Protein AF-A0A383ATZ6-F1 (afdb_monomer_lite)

pLDDT: mean 79.07, std 18.56, range [34.78, 98.31]

Sequence (249 aa):
LKILKEMQESSTDIEVTRAPFGWTKAFSIQVKGHPLAESSKVFSKESSKEKTSTALESESKIKSYWYIMTPDGKMEEIEKFNFSNHKQLEILAKYESAKKRSVDEPPPHVNLMKKLAIADYEPASDSGNMRFYPNGRLIKSQIEQYVTDKIRDYGGVEVETPIMYDSHHPSMESYFNRFPARQYSIDSEGKHLFLRFAACFGQFLMASDFQLSYKNLPYKLYELTRYSFRREQSGELVGLRRLRAFTMP

Radius of gyration: 25.99 Å; chains: 1; bounding box: 51×76×49 Å

InterPro domains:
  IPR002320 Threonine-tRNA ligase, class IIa [PR01047] (195-223)
  IPR002320 Threonine-tRNA ligase, class IIa [PR01047] (229-249)
  IPR006195 Aminoacyl-tRNA synthetase, class II [PS50862] (104-249)
  IPR015011 Threonyl-tRNA synthetase, editing domain, archaea [PF08915] (2-41)
  IPR023509 D-aminoacyl-tRNA deacylase-like superfamily [G3DSA:3.50.80.10] (1-43)
  IPR045864 Class II Aminoacyl-tRNA synthetase/Biotinyl protein ligase (BPL) and lipoyl protein ligase (LPL) [G3DSA:3.30.930.10] (90-249)
  IPR045864 Class II Aminoacyl-tRNA synthetase/Biotinyl protein ligase (BPL) and lipoyl protein ligase (LPL) [SSF55681] (108-248)

Structure (mmCIF, N/CA/C/O backbone):
data_AF-A0A383ATZ6-F1
#
_entry.id   AF-A0A383ATZ6-F1
#
loop_
_atom_site.group_PDB
_atom_site.id
_atom_site.type_symbol
_atom_site.label_atom_id
_atom_site.label_alt_id
_atom_site.label_comp_id
_atom_site.label_asym_id
_atom_site.label_entity_id
_atom_site.label_seq_id
_atom_site.pdbx_PDB_ins_code
_atom_site.Cartn_x
_atom_site.Cartn_y
_atom_site.Cartn_z
_atom_site.occupancy
_atom_site.B_iso_or_equiv
_atom_site.auth_seq_id
_atom_site.auth_comp_id
_atom_site.auth_asym_id
_atom_site.auth_atom_id
_atom_site.pdbx_PDB_model_num
ATOM 1 N N . LEU A 1 1 ? 24.592 49.720 7.047 1.00 55.56 1 LEU A N 1
ATOM 2 C CA . LEU A 1 1 ? 24.473 50.483 5.775 1.00 55.56 1 LEU A CA 1
ATOM 3 C C . LEU A 1 1 ? 25.765 50.530 4.945 1.00 55.56 1 LEU A C 1
ATOM 5 O O . LEU A 1 1 ? 25.642 50.660 3.738 1.00 55.56 1 LEU A O 1
ATOM 9 N N . LYS A 1 2 ? 26.967 50.391 5.533 1.00 61.66 2 LYS A N 1
ATOM 10 C CA . LYS A 1 2 ? 28.255 50.389 4.803 1.00 61.66 2 LYS A CA 1
ATOM 11 C C . LYS A 1 2 ? 28.443 49.154 3.897 1.00 61.66 2 LYS A C 1
ATOM 13 O O . LYS A 1 2 ? 28.663 49.311 2.707 1.00 61.66 2 LYS A O 1
ATOM 18 N N . ILE A 1 3 ? 28.157 47.963 4.433 1.00 69.06 3 ILE A N 1
ATOM 19 C CA . ILE A 1 3 ? 28.206 46.672 3.712 1.00 69.06 3 ILE A CA 1
ATOM 20 C C . ILE A 1 3 ? 27.328 46.661 2.450 1.00 69.06 3 ILE A C 1
ATOM 22 O O . ILE A 1 3 ? 27.725 46.143 1.418 1.00 69.06 3 ILE A O 1
ATOM 26 N N . LEU A 1 4 ? 26.134 47.262 2.501 1.00 66.31 4 LEU A N 1
ATOM 27 C CA . LEU A 1 4 ? 25.223 47.276 1.349 1.00 66.31 4 LEU A CA 1
ATOM 28 C C . LEU A 1 4 ? 25.736 48.151 0.195 1.00 66.31 4 LEU A C 1
ATOM 30 O O . LEU A 1 4 ? 25.413 47.866 -0.951 1.00 66.31 4 LEU A O 1
ATOM 34 N N . LYS A 1 5 ? 26.525 49.194 0.490 1.00 69.94 5 LYS A N 1
ATOM 35 C CA . LYS A 1 5 ? 27.182 50.006 -0.544 1.00 69.94 5 LYS A CA 1
ATOM 36 C C . LYS A 1 5 ? 28.362 49.259 -1.165 1.00 69.94 5 LYS A C 1
ATOM 38 O O . LYS A 1 5 ? 28.448 49.210 -2.383 1.00 69.94 5 LYS A O 1
ATOM 43 N N . GLU A 1 6 ? 29.176 48.585 -0.350 1.00 73.25 6 GLU A N 1
ATOM 44 C CA . GLU A 1 6 ? 30.272 47.732 -0.844 1.00 73.25 6 GLU A CA 1
ATOM 45 C C . GLU A 1 6 ? 29.763 46.579 -1.730 1.00 73.25 6 GLU A C 1
ATOM 47 O O . GLU A 1 6 ? 30.369 46.250 -2.747 1.00 73.25 6 GLU A O 1
ATOM 52 N N . MET A 1 7 ? 28.616 45.978 -1.394 1.00 70.81 7 MET A N 1
ATOM 53 C CA . MET A 1 7 ? 28.001 44.927 -2.219 1.00 70.81 7 MET A CA 1
ATOM 54 C C . MET A 1 7 ? 27.489 45.443 -3.573 1.00 70.81 7 MET A C 1
ATOM 56 O O . MET A 1 7 ? 27.513 44.710 -4.559 1.00 70.81 7 MET A O 1
ATOM 60 N N . GLN A 1 8 ? 27.031 46.697 -3.633 1.00 72.88 8 GLN A N 1
ATOM 61 C CA . GLN A 1 8 ? 26.595 47.318 -4.884 1.00 72.88 8 GLN A CA 1
ATOM 62 C C . GLN A 1 8 ? 27.794 47.702 -5.764 1.00 72.88 8 GLN A C 1
ATOM 64 O O . GLN A 1 8 ? 27.751 47.495 -6.969 1.00 72.88 8 GLN A O 1
ATOM 69 N N . GLU A 1 9 ? 28.879 48.199 -5.165 1.00 73.12 9 GLU A N 1
ATOM 70 C CA . GLU A 1 9 ? 30.113 48.565 -5.879 1.00 73.12 9 GLU A CA 1
ATOM 71 C C . GLU A 1 9 ? 30.891 47.348 -6.410 1.00 73.12 9 GLU A C 1
ATOM 73 O O . GLU A 1 9 ? 31.590 47.456 -7.412 1.00 73.12 9 GLU A O 1
ATOM 78 N N . SER A 1 10 ? 30.747 46.177 -5.781 1.00 74.00 10 SER A N 1
ATOM 79 C CA . SER A 1 10 ? 31.415 44.930 -6.200 1.00 74.00 10 SER A CA 1
ATOM 80 C C . SER A 1 10 ? 30.702 44.162 -7.321 1.00 74.00 10 SER A C 1
ATOM 82 O O . SER A 1 10 ? 31.241 43.172 -7.812 1.00 74.00 10 SER A O 1
ATOM 84 N N . SER A 1 11 ? 29.514 44.600 -7.745 1.00 71.25 11 SER A N 1
ATOM 85 C CA . SER A 1 11 ? 28.710 43.929 -8.775 1.00 71.25 11 SER A CA 1
ATOM 86 C C . SER A 1 11 ? 28.708 44.750 -10.070 1.00 71.25 11 SER A C 1
ATOM 88 O O . SER A 1 11 ? 27.753 45.470 -10.344 1.00 71.25 11 SER A O 1
ATOM 90 N N . THR A 1 12 ? 29.789 44.681 -10.853 1.00 67.94 12 THR A N 1
ATOM 91 C CA . THR A 1 12 ? 29.985 45.521 -12.056 1.00 67.94 12 THR A CA 1
ATOM 92 C C . THR A 1 12 ? 29.225 45.048 -13.295 1.00 67.94 12 THR A C 1
ATOM 94 O O . THR A 1 12 ? 28.944 45.858 -14.174 1.00 67.94 12 THR A O 1
ATOM 97 N N . ASP A 1 13 ? 28.854 43.767 -13.355 1.00 73.56 13 ASP A N 1
ATOM 98 C CA . ASP A 1 13 ? 28.322 43.143 -14.578 1.00 73.56 13 ASP A CA 1
ATOM 99 C C . ASP A 1 13 ? 26.795 42.949 -14.550 1.00 73.56 13 ASP A C 1
ATOM 101 O O . ASP A 1 13 ? 26.223 42.317 -15.438 1.00 73.56 13 ASP A O 1
ATOM 105 N N . ILE A 1 14 ? 26.114 43.450 -13.511 1.00 72.94 14 ILE A N 1
ATOM 106 C CA . ILE A 1 14 ? 24.673 43.259 -13.300 1.00 72.94 14 ILE A CA 1
ATOM 107 C C . ILE A 1 14 ? 24.053 44.568 -12.805 1.00 72.94 14 ILE A C 1
ATOM 109 O O . ILE A 1 14 ? 24.597 45.235 -11.930 1.00 72.94 14 ILE A O 1
ATOM 113 N N . GLU A 1 15 ? 22.889 44.934 -13.337 1.00 64.69 15 GLU A N 1
ATOM 114 C CA . GLU A 1 15 ? 22.158 46.128 -12.913 1.00 64.69 15 GLU A CA 1
ATOM 115 C C . GLU A 1 15 ? 21.511 45.904 -11.532 1.00 64.69 15 GLU A C 1
ATOM 117 O O . GLU A 1 15 ? 20.582 45.110 -11.373 1.00 64.69 15 GLU A O 1
ATOM 122 N N . VAL A 1 16 ? 22.028 46.583 -10.500 1.00 69.00 16 VAL A N 1
ATOM 123 C CA . VAL A 1 16 ? 21.577 46.418 -9.108 1.00 69.00 16 VAL A CA 1
ATOM 124 C C . VAL A 1 16 ? 20.668 47.575 -8.691 1.00 69.00 16 VAL A C 1
ATOM 126 O O . VAL A 1 16 ? 21.125 48.689 -8.438 1.00 69.00 16 VAL A O 1
ATOM 129 N N . THR A 1 17 ? 19.371 47.300 -8.536 1.00 65.94 17 THR A N 1
ATOM 130 C CA . THR A 1 17 ? 18.389 48.255 -7.992 1.00 65.94 17 THR A CA 1
ATOM 131 C C . THR A 1 17 ? 18.041 47.959 -6.536 1.00 65.94 17 THR A C 1
ATOM 133 O O . THR A 1 17 ? 17.855 46.805 -6.146 1.00 65.94 17 THR A O 1
ATOM 136 N N . ARG A 1 18 ? 17.873 49.007 -5.723 1.00 63.62 18 ARG A N 1
ATOM 137 C CA . ARG A 1 18 ? 17.475 48.876 -4.316 1.00 63.62 18 ARG A CA 1
ATOM 138 C C . ARG A 1 18 ? 15.951 48.890 -4.176 1.00 63.62 18 ARG A C 1
ATOM 140 O O . ARG A 1 18 ? 15.312 49.883 -4.507 1.00 63.62 18 ARG A O 1
ATOM 147 N N . ALA A 1 19 ? 15.370 47.824 -3.626 1.00 56.78 19 ALA A N 1
ATOM 148 C CA . ALA A 1 19 ? 13.933 47.773 -3.352 1.00 56.78 19 ALA A CA 1
ATOM 149 C C . ALA A 1 19 ? 13.545 48.719 -2.184 1.00 56.78 19 ALA A C 1
ATOM 151 O O . ALA A 1 19 ? 14.221 48.707 -1.149 1.00 56.78 19 ALA A O 1
ATOM 152 N N . PRO A 1 20 ? 12.471 49.527 -2.310 1.00 52.88 20 PRO A N 1
ATOM 153 C CA . PRO A 1 20 ? 12.126 50.565 -1.333 1.00 52.88 20 PRO A CA 1
ATOM 154 C C . PRO A 1 20 ? 11.344 50.096 -0.084 1.00 52.88 20 PRO A C 1
ATOM 156 O O . PRO A 1 20 ? 10.946 50.944 0.710 1.00 52.88 20 PRO A O 1
ATOM 159 N N . PHE A 1 21 ? 11.130 48.793 0.158 1.00 46.72 21 PHE A N 1
ATOM 160 C CA . PHE A 1 21 ? 10.359 48.323 1.326 1.00 46.72 21 PHE A CA 1
ATOM 161 C C . PHE A 1 21 ? 10.770 46.942 1.881 1.00 46.72 21 PHE A C 1
ATOM 163 O O . PHE A 1 21 ? 11.042 46.016 1.126 1.00 46.72 21 PHE A O 1
ATOM 170 N N . GLY A 1 22 ? 10.763 46.850 3.223 1.00 47.53 22 GLY A N 1
ATOM 171 C CA . GLY A 1 22 ? 10.396 45.707 4.087 1.00 47.53 22 GLY A CA 1
ATOM 172 C C . GLY A 1 22 ? 11.028 44.321 3.887 1.00 47.53 22 GLY A C 1
ATOM 173 O O . GLY A 1 22 ? 10.788 43.645 2.894 1.00 47.53 22 GLY A O 1
ATOM 174 N N . TRP A 1 23 ? 11.724 43.833 4.921 1.00 49.56 23 TRP A N 1
ATOM 175 C CA . TRP A 1 23 ? 12.321 42.491 5.038 1.00 49.56 23 TRP A CA 1
ATOM 176 C C . TRP A 1 23 ? 11.280 41.372 5.263 1.00 49.56 23 TRP A C 1
ATOM 178 O O . TRP A 1 23 ? 11.317 40.677 6.273 1.00 49.56 23 TRP A O 1
ATOM 188 N N . THR A 1 24 ? 10.339 41.180 4.337 1.00 44.75 24 THR A N 1
ATOM 189 C CA . THR A 1 24 ? 9.339 40.092 4.410 1.00 44.75 24 THR A CA 1
ATOM 190 C C . THR A 1 24 ? 9.077 39.434 3.055 1.00 44.75 24 THR A C 1
ATOM 192 O O . THR A 1 24 ? 7.943 39.108 2.711 1.00 44.75 24 THR A O 1
ATOM 195 N N . LYS A 1 25 ? 10.127 39.207 2.256 1.00 48.09 25 LYS A N 1
ATOM 196 C CA . LYS A 1 25 ? 10.038 38.322 1.085 1.00 48.09 25 LYS A CA 1
ATOM 197 C C . LYS A 1 25 ? 11.236 37.383 1.009 1.00 48.09 25 LYS A C 1
ATOM 199 O O . LYS A 1 25 ? 12.381 37.818 1.085 1.00 48.09 25 LYS A O 1
ATOM 204 N N . ALA A 1 26 ? 10.941 36.095 0.850 1.00 53.16 26 ALA A N 1
ATOM 205 C CA . ALA A 1 26 ? 11.901 35.051 0.528 1.00 53.16 26 ALA A CA 1
ATOM 206 C C . ALA A 1 26 ? 11.877 34.804 -0.985 1.00 53.16 26 ALA A C 1
ATOM 208 O O . ALA A 1 26 ? 10.807 34.759 -1.593 1.00 53.16 26 ALA A O 1
ATOM 209 N N . PHE A 1 27 ? 13.048 34.635 -1.592 1.00 47.94 27 PHE A N 1
ATOM 210 C CA . PHE A 1 27 ? 13.180 34.265 -3.000 1.00 47.94 27 PHE A CA 1
ATOM 211 C C . PHE A 1 27 ? 13.551 32.785 -3.077 1.00 47.94 27 PHE A C 1
ATOM 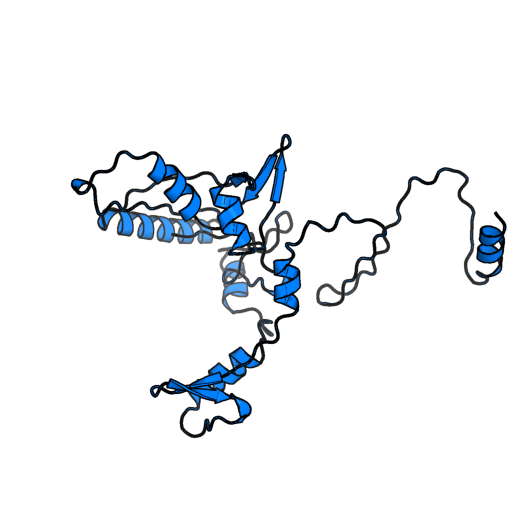213 O O . PHE A 1 27 ? 14.425 32.318 -2.347 1.00 47.94 27 PHE A O 1
ATOM 220 N N . SER A 1 28 ? 12.886 32.052 -3.966 1.00 44.00 28 SER A N 1
ATOM 221 C CA . SER A 1 28 ? 13.229 30.676 -4.317 1.00 44.00 28 SER A CA 1
ATOM 222 C C . SER A 1 28 ? 13.979 30.707 -5.643 1.00 44.00 28 SER A C 1
ATOM 224 O O . SER A 1 28 ? 13.433 31.153 -6.649 1.00 44.00 28 SER A O 1
ATOM 226 N N . ILE A 1 29 ? 15.232 30.257 -5.642 1.00 49.59 29 ILE A N 1
ATOM 227 C CA . ILE A 1 29 ? 16.007 30.060 -6.867 1.00 49.59 29 ILE A CA 1
ATOM 228 C C . ILE A 1 29 ? 15.960 28.567 -7.187 1.00 49.59 29 ILE A C 1
ATOM 230 O O . ILE A 1 29 ? 16.392 27.742 -6.383 1.00 49.59 29 ILE A O 1
ATOM 234 N N . GLN A 1 30 ? 15.416 28.223 -8.353 1.00 45.28 30 GLN A N 1
ATOM 235 C CA . GLN A 1 30 ? 15.364 26.853 -8.856 1.00 45.28 30 GLN A CA 1
ATOM 236 C C . GLN A 1 30 ? 16.138 26.769 -10.167 1.00 45.28 30 GLN A C 1
ATOM 238 O O . GLN A 1 30 ? 15.794 27.434 -11.142 1.00 45.28 30 GLN A O 1
ATOM 243 N N . VAL A 1 31 ? 17.157 25.913 -10.209 1.00 46.97 31 VAL A N 1
ATOM 244 C CA . VAL A 1 31 ? 17.804 25.518 -11.463 1.00 46.97 31 VAL A CA 1
ATOM 245 C C . VAL A 1 31 ? 17.074 24.277 -11.964 1.00 46.97 31 VAL A C 1
ATOM 247 O O . VAL A 1 31 ? 17.221 23.193 -11.400 1.00 46.97 31 VAL A O 1
ATOM 250 N N . LYS A 1 32 ? 16.231 24.435 -12.989 1.00 39.75 32 LYS A N 1
ATOM 251 C CA . LYS A 1 32 ? 15.522 23.308 -13.607 1.00 39.75 32 LYS A CA 1
ATOM 252 C C . LYS A 1 32 ? 16.488 22.529 -14.500 1.00 39.75 32 LYS A C 1
ATOM 254 O O . LYS A 1 32 ? 16.665 22.857 -15.668 1.00 39.75 32 LYS A O 1
ATOM 259 N N . GLY A 1 33 ? 17.131 21.515 -13.926 1.00 46.34 33 GLY A N 1
ATOM 260 C CA . GLY A 1 33 ? 17.796 20.460 -14.687 1.00 46.34 33 GLY A CA 1
ATOM 261 C C . GLY A 1 33 ? 16.776 19.507 -15.316 1.00 46.34 33 GLY A C 1
ATOM 262 O O . GLY A 1 33 ? 15.624 19.442 -14.886 1.00 46.34 33 GLY A O 1
ATOM 263 N N . HIS A 1 34 ? 17.202 18.767 -16.341 1.00 42.31 34 HIS A N 1
ATOM 264 C CA . HIS A 1 34 ? 16.398 17.724 -16.980 1.00 42.31 34 HIS A CA 1
ATOM 265 C C . HIS A 1 34 ? 15.822 16.756 -15.920 1.00 42.31 34 HIS A C 1
ATOM 267 O O . HIS A 1 34 ? 16.544 16.422 -14.980 1.00 42.31 34 HIS A O 1
ATOM 273 N N . PRO A 1 35 ? 14.581 16.249 -16.062 1.00 43.62 35 PRO A N 1
ATOM 274 C CA . PRO A 1 35 ? 13.890 15.401 -15.069 1.00 43.62 35 PRO A CA 1
ATOM 275 C C . PRO A 1 35 ? 14.573 14.065 -14.696 1.00 43.62 35 PRO A C 1
ATOM 277 O O . PRO A 1 35 ? 14.015 13.294 -13.924 1.00 43.62 35 PRO A O 1
ATOM 280 N N . LEU A 1 36 ? 15.773 13.795 -15.218 1.00 42.88 36 LEU A N 1
ATOM 281 C CA . LEU A 1 36 ? 16.614 12.632 -14.902 1.00 42.88 36 LEU A CA 1
ATOM 282 C C . LEU A 1 36 ? 17.895 13.005 -14.130 1.00 42.88 36 LEU A C 1
ATOM 284 O O . LEU A 1 36 ? 18.710 12.138 -13.838 1.00 42.88 36 LEU A O 1
ATOM 288 N N . ALA A 1 37 ? 18.106 14.283 -13.806 1.00 38.81 37 ALA A N 1
ATOM 289 C CA . ALA A 1 37 ? 19.251 14.708 -13.012 1.00 38.81 37 ALA A CA 1
ATOM 290 C C . ALA A 1 37 ? 18.981 14.449 -11.519 1.00 38.81 37 ALA A C 1
ATOM 292 O O . ALA A 1 37 ? 18.264 15.205 -10.866 1.00 38.81 37 ALA A O 1
ATOM 293 N N . GLU A 1 38 ? 19.598 13.401 -10.966 1.00 39.41 38 GLU A N 1
ATOM 294 C CA . GLU A 1 38 ? 19.577 13.034 -9.534 1.00 39.41 38 GLU A CA 1
ATOM 295 C C . GLU A 1 38 ? 20.157 14.113 -8.592 1.00 39.41 38 GLU A C 1
ATOM 297 O O . GLU A 1 38 ? 20.128 13.975 -7.371 1.00 39.41 38 GLU A O 1
ATOM 302 N N . SER A 1 39 ? 20.682 15.212 -9.131 1.00 38.56 39 SER A N 1
ATOM 303 C CA . SER A 1 39 ? 21.372 16.278 -8.403 1.00 38.56 39 SER A CA 1
ATOM 304 C C . SER A 1 39 ? 20.542 17.561 -8.255 1.00 38.56 39 SER A C 1
ATOM 306 O O . SER A 1 39 ? 21.091 18.663 -8.213 1.00 38.56 39 SER A O 1
ATOM 308 N N . SER A 1 40 ? 19.216 17.451 -8.113 1.00 38.19 40 SER A N 1
ATOM 309 C CA . SER A 1 40 ? 18.394 18.595 -7.701 1.00 38.19 40 SER A CA 1
ATOM 310 C C . SER A 1 40 ? 18.723 18.987 -6.254 1.00 38.19 40 SER A C 1
ATOM 312 O O . SER A 1 40 ? 18.484 18.210 -5.328 1.00 38.19 40 SER A O 1
ATOM 314 N N . LYS A 1 41 ? 19.253 20.196 -6.037 1.00 40.75 41 LYS A N 1
ATOM 315 C CA . LYS A 1 41 ? 19.453 20.772 -4.698 1.00 40.75 41 LYS A CA 1
ATOM 316 C C . LYS A 1 41 ? 18.606 22.030 -4.545 1.00 40.75 41 LYS A C 1
ATOM 318 O O . LYS A 1 41 ? 18.678 22.930 -5.376 1.00 40.75 41 LYS A O 1
ATOM 323 N N . VAL A 1 42 ? 17.827 22.089 -3.468 1.00 43.88 42 VAL A N 1
ATOM 324 C CA . VAL A 1 42 ? 17.054 23.270 -3.070 1.00 43.88 42 VAL A CA 1
ATOM 325 C C . VAL A 1 42 ? 17.721 23.859 -1.835 1.00 43.88 42 VAL A C 1
ATOM 327 O O . VAL A 1 42 ? 17.866 23.176 -0.824 1.00 43.88 42 VAL A O 1
ATOM 330 N N . PHE A 1 43 ? 18.142 25.118 -1.919 1.00 40.00 43 PHE A N 1
ATOM 331 C CA . PHE A 1 43 ? 18.712 25.851 -0.793 1.00 40.00 43 PHE A CA 1
ATOM 332 C C . PHE A 1 43 ? 17.712 26.927 -0.362 1.00 40.00 43 PHE A C 1
ATOM 334 O O . PHE A 1 43 ? 17.542 27.931 -1.049 1.00 40.00 43 PHE A O 1
ATOM 341 N N . SER A 1 44 ? 17.028 26.719 0.763 1.00 39.62 44 SER A N 1
ATOM 342 C CA . SER A 1 44 ? 16.164 27.721 1.403 1.00 39.62 44 SER A CA 1
ATOM 343 C C . SER A 1 44 ? 16.663 28.003 2.816 1.00 39.62 44 SER A C 1
ATOM 345 O O . SER A 1 44 ? 17.019 27.075 3.539 1.00 39.62 44 SER A O 1
ATOM 347 N N . LYS A 1 45 ? 16.705 29.286 3.203 1.00 40.91 45 LYS A N 1
ATOM 348 C CA . LYS A 1 45 ? 17.348 29.743 4.448 1.00 40.91 45 LYS A CA 1
ATOM 349 C C . LYS A 1 45 ? 16.654 29.237 5.718 1.00 40.91 45 LYS A C 1
ATOM 351 O O . LYS A 1 45 ? 17.332 29.033 6.712 1.00 40.91 45 LYS A O 1
ATOM 356 N N . GLU A 1 46 ? 15.359 28.949 5.660 1.00 39.50 46 GLU A N 1
ATOM 357 C CA . GLU A 1 46 ? 14.595 28.309 6.734 1.00 39.50 46 GLU A CA 1
ATOM 358 C C . GLU A 1 46 ? 13.478 27.480 6.095 1.00 39.50 46 GLU A C 1
ATOM 360 O O . GLU A 1 46 ? 12.342 27.921 5.960 1.00 39.50 46 GLU A O 1
ATOM 365 N N . SER A 1 47 ? 13.800 26.276 5.631 1.00 34.78 47 SER A N 1
ATOM 366 C CA . SER A 1 47 ? 12.776 25.238 5.600 1.00 34.78 47 SER A CA 1
ATOM 367 C C . SER A 1 47 ? 12.806 24.604 6.978 1.00 34.78 47 SER A C 1
ATOM 369 O O . SER A 1 47 ? 13.845 24.064 7.374 1.00 34.78 47 SER A O 1
ATOM 371 N N . SER A 1 48 ? 11.681 24.623 7.687 1.00 35.03 48 SER A N 1
ATOM 372 C CA . SER A 1 48 ? 11.334 23.490 8.532 1.00 35.03 48 SER A CA 1
ATOM 373 C C . SER A 1 48 ? 11.660 22.247 7.710 1.00 35.03 48 SER A C 1
ATOM 375 O O . SER A 1 48 ? 10.973 21.930 6.740 1.00 35.03 48 SER A O 1
ATOM 377 N N . LYS A 1 49 ? 12.788 21.591 8.009 1.00 36.09 49 LYS A N 1
ATOM 378 C CA . LYS A 1 49 ? 12.967 20.216 7.573 1.00 36.09 49 LYS A CA 1
ATOM 379 C C . LYS A 1 49 ? 11.685 19.554 8.059 1.00 36.09 49 LYS A C 1
ATOM 381 O O . LYS A 1 49 ? 11.436 19.578 9.268 1.00 36.09 49 LYS A O 1
ATOM 386 N N . GLU A 1 50 ? 10.846 19.042 7.152 1.00 39.38 50 GLU A N 1
ATOM 387 C CA . GLU A 1 50 ? 9.946 17.951 7.528 1.00 39.38 50 GLU A CA 1
ATOM 388 C C . GLU A 1 50 ? 10.787 17.074 8.444 1.00 39.38 50 GLU A C 1
ATOM 390 O O . GLU A 1 50 ? 11.914 16.757 8.055 1.00 39.38 50 GLU A O 1
ATOM 395 N N . LYS A 1 51 ? 10.345 16.840 9.685 1.00 38.91 51 LYS A N 1
ATOM 396 C CA . LYS A 1 51 ? 11.109 16.084 10.680 1.00 38.91 51 LYS A CA 1
ATOM 397 C C . LYS A 1 51 ? 11.340 14.680 10.114 1.00 38.91 51 LYS A C 1
ATOM 399 O O . LYS A 1 51 ? 10.603 13.749 10.413 1.00 38.91 51 LYS A O 1
ATOM 404 N N . THR A 1 52 ? 12.332 14.523 9.247 1.00 37.62 52 THR A N 1
ATOM 405 C CA . THR A 1 52 ? 12.828 13.242 8.796 1.00 37.62 52 THR A CA 1
ATOM 406 C C . THR A 1 52 ? 13.401 12.624 10.046 1.00 37.62 52 THR A C 1
ATOM 408 O O . THR A 1 52 ? 14.260 13.228 10.694 1.00 37.62 52 THR A O 1
ATOM 411 N N . SER A 1 53 ? 12.842 11.483 10.446 1.00 46.44 53 SER A N 1
ATOM 412 C CA . SER A 1 53 ? 13.254 10.818 11.672 1.00 46.44 53 SER A CA 1
ATOM 413 C C . SER A 1 53 ? 14.776 10.649 11.663 1.00 46.44 53 SER A C 1
ATOM 415 O O . SER A 1 53 ? 15.382 10.363 10.627 1.00 46.44 53 SER A O 1
ATOM 417 N N . THR A 1 54 ? 15.406 10.839 12.820 1.00 49.84 54 THR A N 1
ATOM 418 C CA . THR A 1 54 ? 16.856 10.659 13.029 1.00 49.84 54 THR A CA 1
ATOM 419 C C . THR A 1 54 ? 17.361 9.313 12.505 1.00 49.84 54 THR A C 1
ATOM 421 O O . THR A 1 54 ? 18.522 9.177 12.123 1.00 49.84 54 THR A O 1
ATOM 424 N N . ALA A 1 55 ? 16.473 8.327 12.426 1.00 48.09 55 ALA A N 1
ATOM 425 C CA . ALA A 1 55 ? 16.770 7.021 11.883 1.00 48.09 55 ALA A CA 1
ATOM 426 C C . ALA A 1 55 ? 16.762 6.932 10.344 1.00 48.09 55 ALA A C 1
ATOM 428 O O . ALA A 1 55 ? 17.496 6.125 9.792 1.00 48.09 55 ALA A O 1
ATOM 429 N N . LEU A 1 56 ? 16.023 7.780 9.622 1.00 51.94 56 LEU A N 1
ATOM 430 C CA . LEU A 1 56 ? 16.158 7.876 8.159 1.00 51.94 56 LEU A CA 1
ATOM 431 C C . LEU A 1 56 ? 17.498 8.511 7.765 1.00 51.94 56 LEU A C 1
ATOM 433 O O . LEU A 1 56 ? 18.118 8.123 6.773 1.00 51.94 56 LEU A O 1
ATOM 437 N N . GLU A 1 57 ? 17.973 9.467 8.569 1.00 53.22 57 GLU A N 1
ATOM 438 C CA . GLU A 1 57 ? 19.310 10.040 8.407 1.00 53.22 57 GLU A CA 1
ATOM 439 C C . GLU A 1 57 ? 20.406 9.015 8.744 1.00 53.22 57 GLU A C 1
ATOM 441 O O . GLU A 1 57 ? 21.443 8.991 8.075 1.00 53.22 57 GLU A O 1
ATOM 446 N N . SER A 1 58 ? 20.187 8.133 9.728 1.00 53.59 58 SER A N 1
ATOM 447 C CA . SER A 1 58 ? 21.136 7.060 10.045 1.00 53.59 58 SER A CA 1
ATOM 448 C C . SER A 1 58 ? 21.144 5.958 8.983 1.00 53.59 58 SER A C 1
ATOM 450 O O . SER A 1 58 ? 22.229 5.524 8.606 1.00 53.59 58 SER A O 1
ATOM 452 N N . GLU A 1 59 ? 19.988 5.591 8.419 1.00 55.91 59 GLU A N 1
ATOM 453 C CA . GLU A 1 59 ? 19.852 4.595 7.346 1.00 55.91 59 GLU A CA 1
ATOM 454 C C . GLU A 1 59 ? 20.671 4.973 6.101 1.00 55.91 59 GLU A C 1
ATOM 456 O O . GLU A 1 59 ? 21.376 4.143 5.527 1.00 55.91 59 GLU A O 1
ATOM 461 N N . SER A 1 60 ? 20.680 6.264 5.745 1.00 55.88 60 SER A N 1
ATOM 462 C CA . SER A 1 60 ? 21.484 6.792 4.632 1.00 55.88 60 SER A CA 1
ATOM 463 C C . SER A 1 60 ? 23.005 6.671 4.834 1.00 55.88 60 SER A C 1
ATOM 465 O O . SER A 1 60 ? 23.760 6.709 3.864 1.00 55.88 60 SER A O 1
ATOM 467 N N . LYS A 1 61 ? 23.464 6.503 6.084 1.00 53.28 61 LYS A N 1
ATOM 468 C CA . LYS A 1 61 ? 24.882 6.377 6.462 1.00 53.28 61 LYS A CA 1
ATOM 469 C C . LYS A 1 61 ? 25.325 4.926 6.688 1.00 53.28 61 LYS A C 1
ATOM 471 O O . LYS A 1 61 ? 26.502 4.699 6.973 1.00 53.28 61 LYS A O 1
ATOM 476 N N . ILE A 1 62 ? 24.426 3.945 6.574 1.00 59.84 62 ILE A N 1
ATOM 477 C CA . ILE A 1 62 ? 24.756 2.536 6.818 1.00 59.84 62 ILE A CA 1
ATOM 478 C C . ILE A 1 62 ? 25.647 2.011 5.686 1.00 59.84 62 ILE A C 1
ATOM 480 O O . ILE A 1 62 ? 25.227 1.879 4.534 1.00 59.84 62 ILE A O 1
ATOM 484 N N . LYS A 1 63 ? 26.888 1.651 6.029 1.00 62.69 63 LYS A N 1
ATOM 485 C CA . LYS A 1 63 ? 27.740 0.825 5.168 1.00 62.69 63 LYS A CA 1
ATOM 486 C C . LYS A 1 63 ? 27.237 -0.615 5.238 1.00 62.69 63 LYS A C 1
ATOM 488 O O . LYS A 1 63 ? 27.191 -1.202 6.314 1.00 62.69 63 LYS A O 1
ATOM 493 N N . SER A 1 64 ? 26.827 -1.162 4.098 1.00 68.25 64 SER A N 1
ATOM 494 C CA . SER A 1 64 ? 26.403 -2.561 3.995 1.00 68.25 64 SER A CA 1
ATOM 495 C C . SER A 1 64 ? 27.621 -3.441 3.740 1.00 68.25 64 SER A C 1
ATOM 497 O O . SER A 1 64 ? 28.382 -3.159 2.818 1.00 68.25 64 SER A O 1
ATOM 499 N N . TYR A 1 65 ? 27.775 -4.502 4.527 1.00 78.50 65 TYR A N 1
ATOM 500 C CA . TYR A 1 65 ? 28.766 -5.552 4.298 1.00 78.50 65 TYR A CA 1
ATOM 501 C C . TYR A 1 65 ? 28.058 -6.783 3.748 1.00 78.50 65 TYR A C 1
ATOM 503 O O . TYR A 1 65 ? 26.964 -7.118 4.207 1.00 78.50 65 TYR A O 1
ATOM 511 N N . TRP A 1 66 ? 28.672 -7.444 2.774 1.00 81.62 66 TRP A N 1
ATOM 512 C CA . TRP A 1 66 ? 28.080 -8.600 2.120 1.00 81.62 66 TRP A CA 1
ATOM 513 C C . TRP A 1 66 ? 28.898 -9.859 2.377 1.00 81.62 66 TRP A C 1
ATOM 515 O O . TRP A 1 66 ? 30.091 -9.913 2.071 1.00 81.62 66 TRP A O 1
ATOM 525 N N . TYR A 1 67 ? 28.219 -10.880 2.889 1.00 84.69 67 TYR A N 1
ATOM 526 C CA . TYR A 1 67 ? 28.790 -12.181 3.202 1.00 84.69 67 TYR A CA 1
ATOM 527 C C . TYR A 1 67 ? 27.931 -13.289 2.595 1.00 84.69 67 TYR A C 1
ATOM 529 O O . TYR A 1 67 ? 26.710 -13.158 2.497 1.00 84.69 67 TYR A O 1
ATOM 537 N N . ILE A 1 68 ? 28.571 -14.388 2.217 1.00 84.94 68 ILE A N 1
ATOM 538 C CA . ILE A 1 68 ? 27.939 -15.638 1.815 1.00 84.94 68 ILE A CA 1
ATOM 539 C C . ILE A 1 68 ? 28.021 -16.589 3.000 1.00 84.94 68 ILE A C 1
ATOM 541 O O . ILE A 1 68 ? 29.110 -16.912 3.474 1.00 84.94 68 ILE A O 1
ATOM 545 N N . MET A 1 69 ? 26.853 -17.014 3.478 1.00 87.94 69 MET A N 1
ATOM 546 C CA . MET A 1 69 ? 26.740 -18.020 4.525 1.00 87.94 69 MET A CA 1
ATOM 547 C C . MET A 1 69 ? 26.670 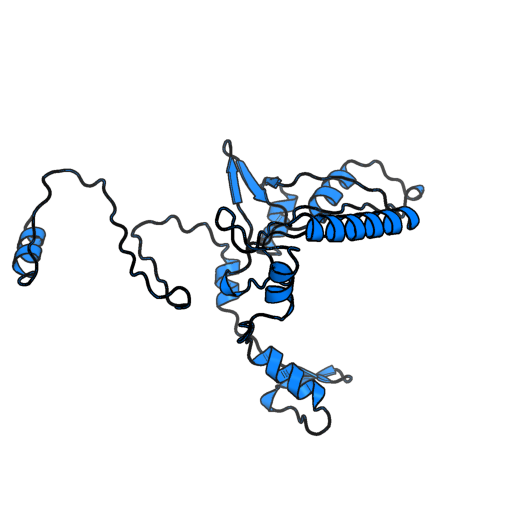-19.403 3.884 1.00 87.94 69 MET A C 1
ATOM 549 O O . MET A 1 69 ? 25.747 -19.685 3.117 1.00 87.94 69 MET A O 1
ATOM 553 N N . THR A 1 70 ? 27.628 -20.271 4.192 1.00 83.38 70 THR A N 1
ATOM 554 C CA . THR A 1 70 ? 27.565 -21.679 3.787 1.00 83.38 70 THR A CA 1
ATOM 555 C C . THR A 1 70 ? 26.575 -22.451 4.672 1.00 83.38 70 THR A C 1
ATOM 557 O O . THR A 1 70 ? 26.279 -22.009 5.786 1.00 83.38 70 THR A O 1
ATOM 560 N N . PRO A 1 71 ? 26.063 -23.618 4.231 1.00 83.50 71 PRO A N 1
ATOM 561 C CA . PRO A 1 71 ? 25.193 -24.466 5.057 1.00 83.50 71 PRO A CA 1
ATOM 562 C C . PRO A 1 71 ? 25.813 -24.871 6.404 1.00 83.50 71 PRO A C 1
ATOM 564 O O . PRO A 1 71 ? 25.090 -25.105 7.367 1.00 83.50 71 PRO A O 1
ATOM 567 N N . ASP A 1 72 ? 27.146 -24.878 6.486 1.00 83.69 72 ASP A N 1
ATOM 568 C CA . ASP A 1 72 ? 27.915 -25.162 7.702 1.00 83.69 72 ASP A CA 1
ATOM 569 C C . ASP A 1 72 ? 28.022 -23.953 8.654 1.00 83.69 72 ASP A C 1
ATOM 571 O O . ASP A 1 72 ? 28.731 -24.005 9.659 1.00 83.69 72 ASP A O 1
ATOM 575 N N . GLY A 1 73 ? 27.366 -22.833 8.329 1.00 82.62 73 GLY A N 1
ATOM 576 C CA . GLY A 1 73 ? 27.346 -21.615 9.140 1.00 82.62 73 GLY A CA 1
ATOM 577 C C . GLY A 1 73 ? 28.606 -20.752 9.036 1.00 82.62 73 GLY A C 1
ATOM 578 O O . GLY A 1 73 ? 28.773 -19.824 9.828 1.00 82.62 73 GLY A O 1
ATOM 579 N N . LYS A 1 74 ? 29.504 -21.020 8.077 1.00 86.88 74 LYS A N 1
ATOM 580 C CA . LYS A 1 74 ? 30.679 -20.169 7.836 1.00 86.88 74 LYS A CA 1
ATOM 581 C C . LYS A 1 74 ? 30.292 -18.972 6.975 1.00 86.88 74 LYS A C 1
ATOM 583 O O . LYS A 1 74 ? 29.567 -19.120 5.996 1.00 86.88 74 LYS A O 1
ATOM 588 N N . MET A 1 75 ? 30.801 -17.799 7.341 1.00 86.00 75 MET A N 1
ATOM 589 C CA . MET A 1 75 ? 30.569 -16.538 6.639 1.00 86.00 75 MET A CA 1
ATOM 590 C C . MET A 1 75 ? 31.827 -16.152 5.866 1.00 86.00 75 MET A C 1
ATOM 592 O O . MET A 1 75 ? 32.872 -15.911 6.468 1.00 86.00 75 MET A O 1
ATOM 596 N N . GLU A 1 76 ? 31.722 -16.068 4.546 1.00 84.56 76 GLU A N 1
ATOM 597 C CA . GLU A 1 76 ? 32.812 -15.641 3.666 1.00 84.56 76 GLU A CA 1
ATOM 598 C C . GLU A 1 76 ? 32.437 -14.335 2.964 1.00 84.56 76 GLU A C 1
ATOM 600 O O . GLU A 1 76 ? 31.293 -14.141 2.566 1.00 84.56 76 GLU A O 1
ATOM 605 N N . GLU A 1 77 ? 33.378 -13.403 2.824 1.00 83.62 77 GLU A N 1
ATOM 606 C CA . GLU A 1 77 ? 33.133 -12.161 2.077 1.00 83.62 77 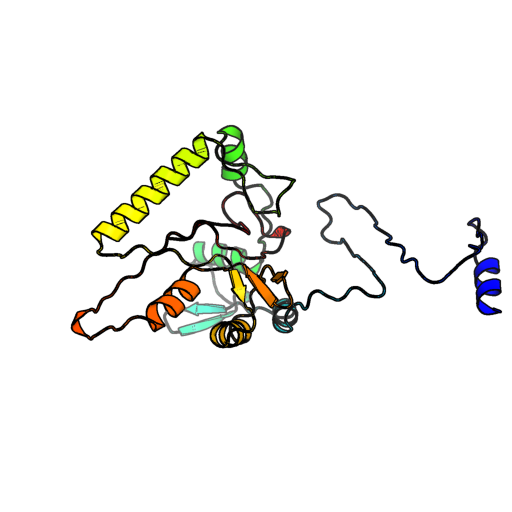GLU A CA 1
ATOM 607 C C . GLU A 1 77 ? 32.888 -12.475 0.597 1.00 83.62 77 GLU A C 1
ATOM 609 O O . GLU A 1 77 ? 33.564 -13.339 0.035 1.00 83.62 77 GLU A O 1
ATOM 614 N N . ILE A 1 78 ? 31.971 -11.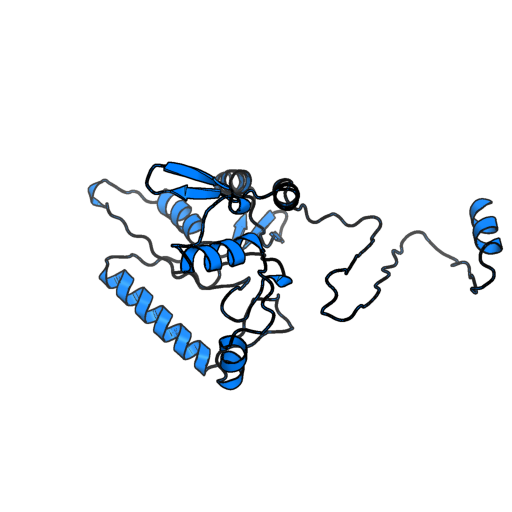743 -0.056 1.00 80.75 78 ILE A N 1
ATOM 615 C CA . ILE A 1 78 ? 31.663 -11.944 -1.488 1.00 80.75 78 ILE A CA 1
ATOM 616 C C . ILE A 1 78 ? 32.935 -11.943 -2.349 1.00 80.75 78 ILE A C 1
ATOM 618 O O . ILE A 1 78 ? 33.045 -12.744 -3.270 1.00 80.75 78 ILE A O 1
ATOM 622 N N . GLU A 1 79 ? 33.905 -11.076 -2.049 1.00 78.69 79 GLU A N 1
ATOM 623 C CA . GLU A 1 79 ? 35.154 -10.954 -2.817 1.00 78.69 79 GLU A CA 1
ATOM 624 C C . GLU A 1 79 ? 36.068 -12.185 -2.705 1.00 78.69 79 GLU A C 1
ATOM 626 O O . GLU A 1 79 ? 36.874 -12.437 -3.598 1.00 78.69 79 GLU A O 1
ATOM 631 N N . LYS A 1 80 ? 35.953 -12.948 -1.612 1.00 80.44 80 LYS A N 1
ATOM 632 C CA . LYS A 1 80 ? 36.804 -14.108 -1.306 1.00 80.44 80 LYS A CA 1
ATOM 633 C C . LYS A 1 80 ? 36.127 -15.442 -1.617 1.00 80.44 80 LYS A C 1
ATOM 635 O O . LYS A 1 80 ? 36.806 -16.466 -1.649 1.00 80.44 80 LYS A O 1
ATOM 640 N N . PHE A 1 81 ? 34.815 -15.439 -1.843 1.00 81.75 81 PHE A N 1
ATOM 641 C CA . PHE A 1 81 ? 34.050 -16.651 -2.098 1.00 81.75 81 PHE A CA 1
ATOM 642 C C . PHE A 1 81 ? 34.305 -17.196 -3.508 1.00 81.75 81 PHE A C 1
ATOM 644 O O . PHE A 1 81 ? 34.257 -16.474 -4.507 1.00 81.75 81 PHE A O 1
ATOM 651 N N . ASN A 1 82 ? 34.534 -18.506 -3.610 1.00 83.19 82 ASN A N 1
ATOM 652 C CA . ASN A 1 82 ? 34.750 -19.156 -4.895 1.00 83.19 82 ASN A CA 1
ATOM 653 C C . ASN A 1 82 ? 33.416 -19.531 -5.568 1.00 83.19 82 ASN A C 1
ATOM 655 O O . ASN A 1 82 ? 32.800 -20.553 -5.264 1.00 83.19 82 ASN A O 1
ATOM 659 N N . PHE A 1 83 ? 33.011 -18.736 -6.557 1.00 84.19 83 PHE A N 1
ATOM 660 C CA . PHE A 1 83 ? 31.773 -18.940 -7.314 1.00 84.19 83 PHE A CA 1
ATOM 661 C C . PHE A 1 83 ? 31.835 -20.001 -8.421 1.00 84.19 83 PHE A C 1
ATOM 663 O O . PHE A 1 83 ? 30.818 -20.247 -9.070 1.00 84.19 83 PHE A O 1
ATOM 670 N N . SER A 1 84 ? 32.974 -20.668 -8.637 1.00 79.94 84 SER A N 1
ATOM 671 C CA . SER A 1 84 ? 33.176 -21.590 -9.773 1.00 79.94 84 SER A CA 1
ATOM 672 C C . SER A 1 84 ? 32.066 -22.642 -9.915 1.00 79.94 84 SER A C 1
ATOM 674 O O . SER A 1 84 ? 31.603 -22.920 -11.023 1.00 79.94 84 SER A O 1
ATOM 676 N N . ASN A 1 85 ? 31.590 -23.177 -8.786 1.00 81.94 85 ASN A N 1
ATOM 677 C CA . ASN A 1 85 ? 30.538 -24.197 -8.737 1.00 81.94 85 ASN A CA 1
ATOM 678 C C . ASN A 1 85 ? 29.123 -23.618 -8.541 1.00 81.94 85 ASN A C 1
ATOM 680 O O . ASN A 1 85 ? 28.143 -24.357 -8.589 1.00 81.94 85 ASN A O 1
ATOM 684 N N . HIS A 1 86 ? 28.990 -22.302 -8.346 1.00 82.88 86 HIS A N 1
ATOM 685 C CA . HIS A 1 86 ? 27.743 -21.634 -7.967 1.00 82.88 86 HIS A CA 1
ATOM 686 C C . HIS A 1 86 ? 27.441 -20.416 -8.853 1.00 82.88 86 HIS A C 1
ATOM 688 O O . HIS A 1 86 ? 27.223 -19.306 -8.369 1.00 82.88 86 HIS A O 1
ATOM 694 N N . LYS A 1 87 ? 27.355 -20.632 -10.171 1.00 83.69 87 LYS A N 1
ATOM 695 C CA . LYS A 1 87 ? 27.094 -19.570 -11.165 1.00 83.69 87 LYS A CA 1
ATOM 696 C C . LYS A 1 87 ? 25.820 -18.754 -10.889 1.00 83.69 87 LYS A C 1
ATOM 698 O O . LYS A 1 87 ? 25.810 -17.546 -11.082 1.00 83.69 87 LYS A O 1
ATOM 703 N N . GLN A 1 88 ? 24.742 -19.389 -10.418 1.00 86.00 88 GLN A N 1
ATOM 704 C CA . GLN A 1 88 ? 23.500 -18.677 -10.067 1.00 86.00 88 GLN A CA 1
ATOM 705 C C . GLN A 1 88 ? 23.662 -17.796 -8.822 1.00 86.00 88 GLN A C 1
ATOM 707 O O . GLN A 1 88 ? 23.130 -16.687 -8.782 1.00 86.00 88 GLN A O 1
ATOM 712 N N . LEU A 1 89 ? 24.427 -18.266 -7.831 1.00 84.31 89 LEU A N 1
ATOM 713 C CA . LEU A 1 89 ? 24.730 -17.494 -6.628 1.00 84.31 89 LEU A CA 1
ATOM 714 C C . LEU A 1 89 ? 25.591 -16.278 -6.968 1.00 84.31 89 LEU A C 1
ATOM 716 O O . LEU A 1 89 ? 25.369 -15.211 -6.415 1.00 84.31 89 LEU A O 1
ATOM 720 N N . GLU A 1 90 ? 26.526 -16.421 -7.908 1.00 83.62 90 GLU A N 1
ATOM 721 C CA . GLU A 1 90 ? 27.353 -15.314 -8.389 1.00 83.62 90 GLU A CA 1
ATOM 722 C C . GLU A 1 90 ? 26.510 -14.194 -8.999 1.00 83.62 90 GLU A C 1
ATOM 724 O O . GLU A 1 90 ? 26.706 -13.022 -8.683 1.00 83.62 90 GLU A O 1
ATOM 729 N N . ILE A 1 91 ? 25.540 -14.556 -9.843 1.00 82.31 91 ILE A N 1
ATOM 730 C CA . ILE A 1 91 ? 24.621 -13.598 -10.466 1.00 82.31 91 ILE A CA 1
ATOM 731 C C . ILE A 1 91 ? 23.805 -12.877 -9.390 1.00 82.31 91 ILE A C 1
ATOM 733 O O . ILE A 1 91 ? 23.729 -11.649 -9.407 1.00 82.31 91 ILE A O 1
ATOM 737 N N . LEU A 1 92 ? 23.238 -13.621 -8.435 1.00 83.81 92 LEU A N 1
ATOM 738 C CA . LEU A 1 92 ? 22.460 -13.055 -7.333 1.00 83.81 92 LEU A CA 1
ATOM 739 C C . LEU A 1 92 ? 23.314 -12.124 -6.456 1.00 83.81 92 LEU A C 1
ATOM 741 O O . LEU A 1 92 ? 22.919 -10.994 -6.187 1.00 83.81 92 LEU A O 1
ATOM 745 N N . ALA A 1 93 ? 24.502 -12.572 -6.052 1.00 83.81 93 ALA A N 1
ATOM 746 C CA . ALA A 1 93 ? 25.417 -11.829 -5.192 1.00 83.81 93 ALA A CA 1
ATOM 747 C C . ALA A 1 93 ? 25.894 -10.528 -5.854 1.00 83.81 93 ALA A C 1
ATOM 749 O O . ALA A 1 93 ? 25.912 -9.474 -5.216 1.00 83.81 93 ALA A O 1
ATOM 750 N N . LYS A 1 94 ? 26.236 -10.571 -7.147 1.00 79.56 94 LYS A N 1
ATOM 751 C CA . LYS A 1 94 ? 26.599 -9.378 -7.927 1.00 79.56 94 LYS A CA 1
ATOM 752 C C . LYS A 1 94 ? 25.418 -8.425 -8.110 1.00 79.56 94 LYS A C 1
ATOM 754 O O . LYS A 1 94 ? 25.597 -7.218 -7.978 1.00 79.56 94 LYS A O 1
ATOM 759 N N . TYR A 1 95 ? 24.221 -8.949 -8.376 1.00 74.31 95 TYR A N 1
ATOM 760 C CA . TYR A 1 95 ? 23.007 -8.140 -8.509 1.00 74.31 95 TYR A CA 1
ATOM 761 C C . TYR A 1 95 ? 22.683 -7.377 -7.216 1.00 74.31 95 TYR A C 1
ATOM 763 O O . TYR A 1 95 ? 22.480 -6.163 -7.236 1.00 74.31 95 TYR A O 1
ATOM 771 N N . GLU A 1 96 ? 22.699 -8.080 -6.085 1.00 77.69 96 GLU A N 1
ATOM 772 C CA . GLU A 1 96 ? 22.385 -7.527 -4.769 1.00 77.69 96 GLU A CA 1
ATOM 773 C C . GLU A 1 96 ? 23.471 -6.550 -4.272 1.00 77.69 96 GLU A C 1
ATOM 775 O O . GLU A 1 96 ? 23.162 -5.434 -3.837 1.00 77.69 96 GLU A O 1
ATOM 780 N N . SER A 1 97 ? 24.755 -6.907 -4.416 1.00 72.19 97 SER A N 1
ATOM 781 C CA . SER A 1 97 ? 25.885 -6.057 -3.995 1.00 72.19 97 SER A CA 1
ATOM 782 C C . SER A 1 97 ? 25.988 -4.745 -4.768 1.00 72.19 97 SER A C 1
ATOM 784 O O . SER A 1 97 ? 26.296 -3.712 -4.169 1.00 72.19 97 SER A O 1
ATOM 786 N N . ALA A 1 98 ? 25.662 -4.751 -6.063 1.00 66.88 98 ALA A N 1
ATOM 787 C CA . ALA A 1 98 ? 25.669 -3.551 -6.892 1.00 66.88 98 ALA A CA 1
ATOM 788 C C . ALA A 1 98 ? 24.622 -2.512 -6.455 1.00 66.88 98 ALA A C 1
ATOM 790 O O . ALA A 1 98 ? 24.683 -1.372 -6.912 1.00 66.88 98 ALA A O 1
ATOM 791 N N . LYS A 1 99 ? 23.646 -2.887 -5.604 1.00 63.16 99 LYS A N 1
ATOM 792 C CA . LYS A 1 99 ? 22.511 -2.045 -5.178 1.00 63.16 99 LYS A CA 1
ATOM 793 C C . LYS A 1 99 ? 21.830 -1.319 -6.345 1.00 63.16 99 LYS A C 1
ATOM 795 O O . LYS A 1 99 ? 21.175 -0.294 -6.134 1.00 63.16 99 LYS A O 1
ATOM 800 N N . LYS A 1 100 ? 21.962 -1.832 -7.574 1.00 55.81 100 LYS A N 1
ATOM 801 C CA . LYS A 1 100 ? 21.428 -1.204 -8.781 1.00 55.81 100 LYS A CA 1
ATOM 802 C C . LYS A 1 100 ? 19.928 -1.476 -8.820 1.00 55.81 100 LYS A C 1
ATOM 804 O O . LYS A 1 100 ? 19.441 -2.398 -9.461 1.00 55.81 100 LYS A O 1
ATOM 809 N N . ARG A 1 101 ? 19.204 -0.700 -8.013 1.00 55.12 101 ARG A N 1
ATOM 810 C CA . ARG A 1 101 ? 17.739 -0.676 -7.951 1.00 55.12 101 ARG A CA 1
ATOM 811 C C . ARG A 1 101 ? 17.151 0.224 -9.035 1.00 55.12 101 ARG A C 1
ATOM 813 O O . ARG A 1 101 ? 15.944 0.178 -9.256 1.00 55.12 101 ARG A O 1
ATOM 820 N N . SER A 1 102 ? 17.993 1.018 -9.700 1.00 51.16 102 SER A N 1
ATOM 821 C CA . SER A 1 102 ? 17.641 1.701 -10.935 1.00 51.16 102 SER A CA 1
ATOM 822 C C . SER A 1 102 ? 17.453 0.657 -12.029 1.00 51.16 102 SER A C 1
ATOM 824 O O . SER A 1 102 ? 18.336 -0.150 -12.317 1.00 51.16 102 SER A O 1
ATOM 826 N N . VAL A 1 103 ? 16.255 0.635 -12.602 1.00 52.94 103 VAL A N 1
ATOM 827 C CA . VAL A 1 103 ? 15.965 -0.213 -13.751 1.00 52.94 103 VAL A CA 1
ATOM 828 C C . VAL A 1 103 ? 16.395 0.572 -14.989 1.00 52.94 103 VAL A C 1
ATOM 830 O O . VAL A 1 103 ? 15.837 1.637 -15.239 1.00 52.94 103 VAL A O 1
ATOM 833 N N . ASP A 1 104 ? 17.407 0.091 -15.719 1.00 59.47 104 ASP A N 1
ATOM 834 C CA . ASP A 1 104 ? 17.906 0.767 -16.933 1.00 59.47 104 ASP A CA 1
ATOM 835 C C . ASP A 1 104 ? 16.813 0.846 -18.020 1.00 59.47 104 ASP A C 1
ATOM 837 O O . ASP A 1 104 ? 16.737 1.818 -18.767 1.00 59.47 104 ASP A O 1
ATOM 841 N N . GLU A 1 105 ? 15.919 -0.149 -18.056 1.00 69.88 105 GLU A N 1
ATOM 842 C CA . GLU A 1 105 ? 14.743 -0.183 -18.925 1.00 69.88 105 GLU A CA 1
ATOM 843 C C . GLU A 1 105 ? 13.457 -0.325 -18.103 1.00 69.88 105 GLU A C 1
ATOM 845 O O . GLU A 1 105 ? 13.405 -1.119 -17.161 1.00 69.88 105 GLU A O 1
ATOM 850 N N . PRO A 1 106 ? 12.374 0.392 -18.444 1.00 76.75 106 PRO A N 1
ATOM 851 C CA . PRO A 1 106 ? 11.105 0.214 -17.757 1.00 76.75 106 PRO A CA 1
ATOM 852 C C . PRO A 1 106 ? 10.633 -1.241 -17.916 1.00 76.75 106 PRO A C 1
ATOM 854 O O . PRO A 1 106 ? 10.579 -1.742 -19.043 1.00 76.75 106 PRO A O 1
ATOM 857 N N . PRO A 1 107 ? 10.252 -1.936 -16.826 1.00 84.56 107 PRO A N 1
ATOM 858 C CA . PRO A 1 107 ? 9.794 -3.314 -16.927 1.00 84.56 107 PRO A CA 1
ATOM 859 C C . PRO A 1 107 ? 8.630 -3.473 -17.918 1.00 84.56 107 PRO A C 1
ATOM 861 O O . PRO A 1 107 ? 7.797 -2.565 -18.026 1.00 84.56 107 PRO A O 1
ATOM 864 N N . PRO A 1 108 ? 8.489 -4.636 -18.583 1.00 89.88 108 PRO A N 1
ATOM 865 C CA . PRO A 1 108 ? 7.506 -4.820 -19.654 1.00 89.88 108 PRO A CA 1
ATOM 866 C C . PRO A 1 108 ? 6.064 -4.473 -19.259 1.00 89.88 108 PRO A C 1
ATOM 868 O O . PRO A 1 108 ? 5.299 -3.947 -20.072 1.00 89.88 108 PRO A O 1
ATOM 871 N N . HIS A 1 109 ? 5.685 -4.710 -17.995 1.00 92.44 109 HIS A N 1
ATOM 872 C CA . HIS A 1 109 ? 4.339 -4.407 -17.502 1.00 92.44 109 HIS A CA 1
ATOM 873 C C . HIS A 1 109 ? 4.008 -2.911 -17.536 1.00 92.44 109 HIS A C 1
ATOM 875 O O . HIS A 1 109 ? 2.834 -2.573 -17.633 1.00 92.44 109 HIS A O 1
ATOM 881 N N . VAL A 1 110 ? 5.002 -2.017 -17.494 1.00 92.62 110 VAL A N 1
ATOM 882 C CA . VAL A 1 110 ? 4.801 -0.557 -17.533 1.00 92.62 110 VAL A CA 1
ATOM 883 C C . VAL A 1 110 ? 4.218 -0.119 -18.875 1.00 92.62 110 VAL A C 1
ATOM 885 O O . VAL A 1 110 ? 3.308 0.706 -18.924 1.00 92.62 110 VAL A O 1
ATOM 888 N N . ASN A 1 111 ? 4.701 -0.700 -19.972 1.00 94.00 111 ASN A N 1
ATOM 889 C CA . ASN A 1 111 ? 4.164 -0.414 -21.300 1.00 94.00 111 ASN A CA 1
ATOM 890 C C . ASN A 1 111 ? 2.812 -1.110 -21.502 1.00 94.00 111 ASN A C 1
ATOM 892 O O . ASN A 1 111 ? 1.877 -0.516 -22.042 1.00 94.00 111 ASN A O 1
ATOM 896 N N . LEU A 1 112 ? 2.682 -2.352 -21.024 1.00 95.69 112 LEU A N 1
ATOM 897 C CA . LEU A 1 112 ? 1.452 -3.133 -21.159 1.00 95.69 112 LEU A CA 1
ATOM 898 C C . LEU A 1 112 ? 0.282 -2.538 -20.375 1.00 95.69 112 LEU A C 1
ATOM 900 O O . LEU A 1 112 ? -0.822 -2.480 -20.912 1.00 95.69 112 LEU A O 1
ATOM 904 N N . MET A 1 113 ? 0.505 -2.052 -19.148 1.00 95.94 113 MET A N 1
ATOM 905 C CA . MET A 1 113 ? -0.573 -1.492 -18.326 1.00 95.94 113 MET A CA 1
ATOM 906 C C . MET A 1 113 ? -1.237 -0.286 -19.001 1.00 95.94 113 MET A C 1
ATOM 908 O O . MET A 1 113 ? -2.455 -0.146 -18.918 1.00 95.94 113 MET A O 1
ATOM 912 N N . LYS A 1 114 ? -0.457 0.524 -19.732 1.00 95.88 114 LYS A N 1
ATOM 913 C CA . LYS A 1 114 ? -0.960 1.662 -20.509 1.00 95.88 114 LYS A CA 1
ATOM 914 C C . LYS A 1 114 ? -1.624 1.204 -21.800 1.00 95.88 114 LYS A C 1
ATOM 916 O O . LYS A 1 114 ? -2.765 1.566 -22.065 1.00 95.88 114 LYS A O 1
ATOM 921 N N . LYS A 1 115 ? -0.932 0.361 -22.580 1.00 97.12 115 LYS A N 1
ATOM 922 C CA . LYS A 1 115 ? -1.414 -0.135 -23.880 1.00 97.12 115 LYS A CA 1
ATOM 923 C C . LYS A 1 115 ? -2.754 -0.865 -23.768 1.00 97.12 115 LYS A C 1
ATOM 925 O O . LYS A 1 115 ? -3.586 -0.744 -24.657 1.00 97.12 115 LYS A O 1
ATOM 930 N N . LEU A 1 116 ? -2.954 -1.620 -22.691 1.00 97.44 116 LEU A N 1
ATOM 931 C CA . LEU A 1 116 ? -4.172 -2.397 -22.445 1.00 97.44 116 LEU A CA 1
ATOM 932 C C . LEU A 1 116 ? -5.234 -1.627 -21.643 1.00 97.44 116 LEU A C 1
ATOM 934 O O . LEU A 1 116 ? -6.249 -2.215 -21.265 1.00 97.44 116 LEU A O 1
ATOM 938 N N . ALA A 1 117 ? -5.003 -0.338 -21.363 1.00 97.00 117 ALA A N 1
ATOM 939 C CA . ALA A 1 117 ? -5.860 0.483 -20.511 1.00 97.00 117 ALA A CA 1
ATOM 940 C C . ALA A 1 117 ? -6.200 -0.231 -19.190 1.00 97.00 117 ALA A C 1
ATOM 942 O O . ALA A 1 117 ? -7.361 -0.377 -18.817 1.00 97.00 117 ALA A O 1
ATOM 943 N N . ILE A 1 118 ? -5.176 -0.735 -18.499 1.00 97.56 118 ILE A N 1
ATOM 944 C CA . ILE A 1 118 ? -5.296 -1.354 -17.174 1.00 97.56 118 ILE A CA 1
ATOM 945 C C . ILE A 1 118 ? -5.101 -0.269 -16.117 1.00 97.56 118 ILE A C 1
ATOM 947 O O . ILE A 1 118 ? -6.001 0.014 -15.328 1.00 97.56 118 ILE A O 1
ATOM 951 N N . ALA A 1 119 ? -3.932 0.365 -16.127 1.00 97.12 119 ALA A N 1
ATOM 952 C CA . ALA A 1 119 ? -3.567 1.402 -15.178 1.00 97.12 119 ALA A CA 1
ATOM 953 C C . ALA A 1 119 ? -2.600 2.395 -15.818 1.00 97.12 119 ALA A C 1
ATOM 955 O O . ALA A 1 119 ? -1.875 2.059 -16.756 1.00 97.12 119 ALA A O 1
ATOM 956 N N . ASP A 1 120 ? -2.582 3.609 -15.288 1.00 96.50 120 ASP A N 1
ATOM 957 C CA . ASP A 1 120 ? -1.658 4.654 -15.709 1.00 96.50 120 ASP A CA 1
ATOM 958 C C . ASP A 1 120 ? -1.358 5.600 -14.542 1.00 96.50 120 ASP A C 1
ATOM 960 O O . ASP A 1 120 ? -1.966 5.524 -13.470 1.00 96.50 120 ASP A O 1
ATOM 964 N N . TYR A 1 121 ? -0.388 6.476 -14.754 1.00 94.81 121 TYR A N 1
ATOM 965 C CA . TYR A 1 121 ? -0.007 7.507 -13.804 1.00 94.81 121 TYR A CA 1
ATOM 966 C C . TYR A 1 121 ? -1.051 8.630 -13.784 1.00 94.81 121 TYR A C 1
ATOM 968 O O . TYR A 1 121 ? -1.636 8.958 -14.818 1.00 94.81 121 TYR A O 1
ATOM 976 N N . GLU A 1 122 ? -1.252 9.243 -12.617 1.00 95.25 122 GLU A N 1
ATOM 977 C CA . GLU A 1 122 ? -2.116 10.413 -12.450 1.00 95.25 122 GLU A CA 1
ATOM 978 C C . GLU A 1 122 ? -1.272 11.639 -12.058 1.00 95.25 122 GLU A C 1
ATOM 980 O O . GLU A 1 122 ? -0.826 11.709 -10.913 1.00 95.25 122 GLU A O 1
ATOM 985 N N . PRO A 1 123 ? -1.026 12.597 -12.977 1.00 92.25 123 PRO A N 1
ATOM 986 C CA . PRO A 1 123 ? -0.202 13.778 -12.703 1.00 92.25 123 PRO A CA 1
ATOM 987 C C . PRO A 1 123 ? -0.711 14.663 -11.561 1.00 92.25 123 PRO A C 1
ATOM 989 O O . PRO A 1 123 ? 0.085 15.372 -10.950 1.00 92.25 123 PRO A O 1
ATOM 992 N N . ALA A 1 124 ? -2.018 14.642 -11.278 1.00 94.12 124 ALA A N 1
ATOM 993 C CA . ALA A 1 124 ? -2.600 15.376 -10.156 1.00 94.12 124 ALA A CA 1
ATOM 994 C C . ALA A 1 124 ? -2.458 14.647 -8.804 1.00 94.12 124 ALA A C 1
ATOM 996 O O . ALA A 1 124 ? -2.826 15.204 -7.771 1.00 94.12 124 ALA A O 1
ATOM 997 N N . SER A 1 125 ? -1.952 13.409 -8.791 1.00 93.12 125 SER A N 1
ATOM 998 C CA . SER A 1 125 ? -1.720 12.620 -7.579 1.00 93.12 125 SER A CA 1
ATOM 999 C C . SER A 1 125 ? -0.230 12.479 -7.274 1.00 93.12 125 SER A C 1
ATOM 1001 O O . SER A 1 125 ? 0.630 12.772 -8.104 1.00 93.12 125 SER A O 1
ATOM 1003 N N . ASP A 1 126 ? 0.091 12.006 -6.069 1.00 91.75 126 ASP A N 1
ATOM 1004 C CA . ASP A 1 126 ? 1.475 11.682 -5.741 1.00 91.75 126 ASP A CA 1
ATOM 1005 C C . ASP A 1 126 ? 1.984 10.495 -6.576 1.00 91.75 126 ASP A C 1
ATOM 1007 O O . ASP A 1 126 ? 1.243 9.578 -6.945 1.00 91.75 126 ASP A O 1
ATOM 1011 N N . SER A 1 127 ? 3.285 10.496 -6.861 1.00 91.19 127 SER A N 1
ATOM 1012 C CA . SER A 1 127 ? 3.918 9.448 -7.658 1.00 91.19 127 SER A CA 1
ATOM 1013 C C . SER A 1 127 ? 3.756 8.079 -7.000 1.00 91.19 127 SER A C 1
ATOM 1015 O O . SER A 1 127 ? 3.955 7.919 -5.799 1.00 91.19 127 SER A O 1
ATOM 1017 N N . GLY A 1 128 ? 3.435 7.061 -7.799 1.00 90.81 128 GLY A N 1
ATOM 1018 C CA . GLY A 1 128 ? 3.173 5.717 -7.283 1.00 90.81 128 GLY A CA 1
ATOM 1019 C C . GLY A 1 128 ? 1.770 5.545 -6.692 1.00 90.81 128 GLY A C 1
ATOM 1020 O O . GLY A 1 128 ? 1.517 4.504 -6.090 1.00 90.81 128 GLY A O 1
ATOM 1021 N N . ASN A 1 129 ? 0.875 6.522 -6.870 1.00 94.50 129 ASN A N 1
ATOM 1022 C CA . ASN A 1 129 ? -0.568 6.342 -6.768 1.00 94.50 129 ASN A CA 1
ATOM 1023 C C . ASN A 1 129 ? -1.163 6.247 -8.182 1.00 94.50 129 ASN A C 1
ATOM 1025 O O . ASN A 1 129 ? -1.087 7.193 -8.966 1.00 94.50 129 ASN A O 1
ATOM 1029 N N . MET A 1 130 ? -1.687 5.076 -8.538 1.00 94.38 130 MET A N 1
ATOM 1030 C CA . MET A 1 130 ? -2.104 4.776 -9.911 1.00 94.38 130 MET A CA 1
ATOM 1031 C C . MET A 1 130 ? -3.602 4.967 -10.093 1.00 94.38 130 MET A C 1
ATOM 1033 O O . MET A 1 130 ? -4.395 4.562 -9.242 1.00 94.38 130 MET A O 1
ATOM 1037 N N . ARG A 1 131 ? -4.002 5.473 -11.262 1.00 95.44 131 ARG A N 1
ATOM 1038 C CA . ARG A 1 131 ? -5.395 5.382 -11.707 1.00 95.44 131 ARG A CA 1
ATOM 1039 C C . ARG A 1 131 ? -5.616 4.056 -12.424 1.00 95.44 131 ARG A C 1
ATOM 1041 O O . ARG A 1 131 ? -4.781 3.624 -13.218 1.00 95.44 131 ARG A O 1
ATOM 1048 N N . PHE A 1 132 ? -6.756 3.427 -12.166 1.00 96.75 132 PHE A N 1
ATOM 1049 C CA . PHE A 1 132 ? -7.182 2.213 -12.856 1.00 96.75 132 PHE A CA 1
ATOM 1050 C C . PHE A 1 132 ? -8.318 2.545 -13.818 1.00 96.75 132 PHE A C 1
ATOM 1052 O O . PHE A 1 132 ? -9.336 3.110 -13.424 1.00 96.75 132 PHE A O 1
ATOM 1059 N N . TYR A 1 133 ? -8.141 2.172 -15.079 1.00 98.00 133 TYR A N 1
ATOM 1060 C CA . TYR A 1 133 ? -9.181 2.245 -16.105 1.00 98.00 133 TYR A CA 1
ATOM 1061 C C . TYR A 1 133 ? -10.194 1.102 -15.933 1.00 98.00 133 TYR A C 1
ATOM 1063 O O . TYR A 1 133 ? -9.921 0.171 -15.172 1.00 98.00 133 TYR A O 1
ATOM 1071 N N . PRO A 1 134 ? -11.337 1.101 -16.650 1.00 98.31 134 PRO A N 1
ATOM 1072 C CA . PRO A 1 134 ? -12.359 0.063 -16.505 1.00 98.31 134 PRO A CA 1
ATOM 1073 C C . PRO A 1 134 ? -11.823 -1.374 -16.595 1.00 98.31 134 PRO A C 1
ATOM 1075 O O . PRO A 1 134 ? -12.143 -2.189 -15.731 1.00 98.31 134 PRO A O 1
ATOM 1078 N N . ASN A 1 135 ? -10.935 -1.671 -17.555 1.00 97.69 135 ASN A N 1
ATOM 1079 C CA . ASN A 1 135 ? -10.352 -3.012 -17.697 1.00 97.69 135 ASN A CA 1
ATOM 1080 C C . ASN A 1 135 ? -9.519 -3.393 -16.467 1.00 97.69 135 ASN A C 1
ATOM 1082 O O . ASN A 1 135 ? -9.666 -4.484 -15.919 1.00 97.69 135 ASN A O 1
ATOM 1086 N N . GLY A 1 136 ? -8.659 -2.487 -15.996 1.00 97.38 136 GLY A N 1
ATOM 1087 C CA . GLY A 1 136 ? -7.841 -2.741 -14.813 1.00 97.38 136 GLY A CA 1
ATOM 1088 C C . GLY A 1 136 ? -8.654 -2.797 -13.528 1.00 97.38 136 GLY A C 1
ATOM 1089 O O . GLY A 1 136 ? -8.370 -3.628 -12.669 1.00 97.38 136 GLY A O 1
ATOM 1090 N N . ARG A 1 137 ? -9.700 -1.972 -13.400 1.00 97.19 137 ARG A N 1
ATOM 1091 C CA . ARG A 1 137 ? -10.616 -2.010 -12.258 1.00 97.19 137 ARG A CA 1
ATOM 1092 C C . ARG A 1 137 ? -11.357 -3.340 -12.197 1.00 97.19 137 ARG A C 1
ATOM 1094 O O . ARG A 1 137 ? -11.454 -3.885 -11.097 1.00 97.19 137 ARG A O 1
ATOM 1101 N N . LEU A 1 138 ? -11.817 -3.853 -13.342 1.00 98.12 138 LEU A N 1
ATOM 1102 C CA . LEU A 1 138 ? -12.452 -5.164 -13.458 1.00 98.12 138 LEU A CA 1
ATOM 1103 C C . LEU A 1 138 ? -11.491 -6.274 -13.018 1.00 98.12 138 LEU A C 1
ATOM 1105 O O . LEU A 1 138 ? -11.816 -7.022 -12.100 1.00 98.12 138 LEU A O 1
ATOM 1109 N N . ILE A 1 139 ? -10.282 -6.326 -13.590 1.00 97.12 139 ILE A N 1
ATOM 1110 C CA . ILE A 1 139 ? -9.247 -7.303 -13.205 1.00 97.12 139 ILE A CA 1
ATOM 1111 C C . ILE A 1 139 ? -8.986 -7.241 -11.697 1.00 97.12 139 ILE A C 1
ATOM 1113 O O . ILE A 1 139 ? -9.049 -8.260 -11.012 1.00 97.12 139 ILE A O 1
ATOM 1117 N N . LYS A 1 140 ? -8.759 -6.034 -11.165 1.00 95.75 140 LYS A N 1
ATOM 1118 C CA . LYS A 1 140 ? -8.523 -5.813 -9.737 1.00 95.75 140 LYS A CA 1
ATOM 1119 C C . LYS A 1 140 ? -9.700 -6.312 -8.897 1.00 95.75 140 LYS A C 1
ATOM 1121 O O . LYS A 1 140 ? -9.462 -7.056 -7.961 1.00 95.75 140 LYS A O 1
ATOM 1126 N N . SER A 1 141 ? -10.950 -5.994 -9.257 1.00 96.81 141 SER A N 1
ATOM 1127 C CA . SER A 1 141 ? -12.133 -6.456 -8.502 1.00 96.81 141 SER A CA 1
ATOM 1128 C C . SER A 1 141 ? -12.272 -7.969 -8.470 1.00 96.81 141 SER A C 1
ATOM 1130 O O . SER A 1 141 ? -12.615 -8.511 -7.428 1.00 96.81 141 SER A O 1
ATOM 1132 N N . GLN A 1 142 ? -11.992 -8.649 -9.583 1.00 98.00 142 GLN A N 1
ATOM 1133 C CA . GLN A 1 142 ? -12.102 -10.105 -9.649 1.00 98.00 142 GLN A CA 1
ATOM 1134 C C . GLN A 1 142 ? -11.050 -10.772 -8.754 1.00 98.00 142 GLN A C 1
ATOM 1136 O O . GLN A 1 142 ? -11.354 -11.732 -8.055 1.00 98.00 142 GLN A O 1
ATOM 1141 N N . ILE A 1 143 ? -9.829 -10.224 -8.719 1.00 96.69 143 ILE A N 1
ATOM 1142 C CA . ILE A 1 143 ? -8.767 -10.694 -7.819 1.00 96.69 143 ILE A CA 1
ATOM 1143 C C . ILE A 1 143 ? -9.128 -10.408 -6.357 1.00 96.69 143 ILE A C 1
ATOM 1145 O O . ILE A 1 143 ? -9.002 -11.296 -5.521 1.00 96.69 143 ILE A O 1
ATOM 1149 N N . GLU A 1 144 ? -9.588 -9.191 -6.051 1.00 96.25 144 GLU A N 1
ATOM 1150 C CA . GLU A 1 144 ? -10.029 -8.795 -4.706 1.00 96.25 144 GLU A CA 1
ATOM 1151 C C . GLU A 1 144 ? -11.119 -9.744 -4.190 1.00 96.25 144 GLU A C 1
ATOM 1153 O O . GLU A 1 144 ? -10.976 -10.320 -3.116 1.00 96.25 144 GLU A O 1
ATOM 1158 N N . GLN A 1 145 ? -12.159 -9.975 -4.995 1.00 96.50 145 GLN A N 1
ATOM 1159 C CA . GLN A 1 145 ? -13.267 -10.861 -4.651 1.00 96.50 145 GLN A CA 1
ATOM 1160 C C . GLN A 1 145 ? -12.809 -12.310 -4.466 1.00 96.50 145 GLN A C 1
ATOM 1162 O O . GLN A 1 145 ? -13.159 -12.934 -3.470 1.00 96.50 145 GLN A O 1
ATOM 1167 N N . TYR A 1 146 ? -11.969 -12.823 -5.370 1.00 97.12 146 TYR A N 1
ATOM 1168 C CA . TYR A 1 146 ? -11.409 -14.167 -5.245 1.00 97.12 146 TYR A CA 1
ATOM 1169 C C . TYR A 1 146 ? -10.641 -14.355 -3.929 1.00 97.12 146 TYR A C 1
ATOM 1171 O O . TYR A 1 146 ? -10.812 -15.369 -3.254 1.00 97.12 146 TYR A O 1
ATOM 1179 N N . VAL A 1 147 ? -9.801 -13.387 -3.547 1.00 96.06 147 VAL A N 1
ATOM 1180 C CA . VAL A 1 147 ? -9.023 -13.461 -2.303 1.00 96.06 147 VAL A CA 1
ATOM 1181 C C . VAL A 1 147 ? -9.940 -13.406 -1.081 1.00 96.06 147 VAL A C 1
ATOM 1183 O O . VAL A 1 147 ? -9.801 -14.250 -0.195 1.00 96.06 147 VAL A O 1
ATOM 1186 N N . THR A 1 148 ? -10.904 -12.481 -1.053 1.00 95.94 148 THR A N 1
ATOM 1187 C CA . THR A 1 148 ? -11.885 -12.387 0.038 1.00 95.94 148 THR A CA 1
ATOM 1188 C C . THR A 1 148 ? -12.690 -13.678 0.177 1.00 95.94 148 THR A C 1
ATOM 1190 O O . THR A 1 148 ? -12.816 -14.203 1.282 1.00 95.94 148 THR A O 1
ATOM 1193 N N . ASP A 1 149 ? -13.179 -14.243 -0.931 1.00 96.88 149 ASP A N 1
ATOM 1194 C CA . ASP A 1 149 ? -13.935 -15.498 -0.923 1.00 96.88 149 ASP A CA 1
ATOM 1195 C C . ASP A 1 149 ? -13.084 -16.654 -0.377 1.00 96.88 149 ASP A C 1
ATOM 1197 O O . ASP A 1 149 ? -13.541 -17.405 0.484 1.00 96.88 149 ASP A O 1
ATOM 1201 N N . LYS A 1 150 ? -11.810 -16.753 -0.785 1.00 97.38 150 LYS A N 1
ATOM 1202 C CA . LYS A 1 150 ? -10.891 -17.777 -0.264 1.00 97.38 150 LYS A CA 1
ATOM 1203 C C . LYS A 1 150 ? -10.614 -17.634 1.225 1.00 97.38 150 LYS A C 1
ATOM 1205 O O . LYS A 1 150 ? -10.494 -18.640 1.921 1.00 97.38 150 LYS A O 1
ATOM 1210 N N . ILE A 1 151 ? -10.504 -16.409 1.723 1.00 95.88 151 ILE A N 1
ATOM 1211 C CA . ILE A 1 151 ? -10.251 -16.166 3.143 1.00 95.88 151 ILE A CA 1
ATOM 1212 C C . ILE A 1 151 ? -11.510 -16.427 3.968 1.00 95.88 151 ILE A C 1
ATOM 1214 O O . ILE A 1 151 ? -11.411 -17.020 5.043 1.00 95.88 151 ILE A O 1
ATOM 1218 N N . ARG A 1 152 ? -12.693 -16.099 3.439 1.00 95.56 152 ARG A N 1
ATOM 1219 C CA . ARG A 1 152 ? -13.977 -16.470 4.041 1.00 95.56 152 ARG A CA 1
ATOM 1220 C C . ARG A 1 152 ? -14.131 -17.987 4.142 1.00 95.56 152 ARG A C 1
ATOM 1222 O O . ARG A 1 152 ? -14.466 -18.478 5.217 1.00 95.56 152 ARG A O 1
ATOM 1229 N N . ASP A 1 153 ? -13.805 -18.732 3.084 1.00 97.00 153 ASP A N 1
ATOM 1230 C CA . ASP A 1 153 ? -13.799 -20.205 3.102 1.00 97.00 153 ASP A CA 1
ATOM 1231 C C . ASP A 1 153 ? -12.821 -20.758 4.158 1.00 97.00 153 ASP A C 1
ATOM 1233 O O . ASP A 1 153 ? -13.054 -21.807 4.757 1.00 97.00 153 ASP A O 1
ATOM 1237 N N . TYR A 1 154 ? -11.736 -20.028 4.437 1.00 95.94 154 TYR A N 1
ATOM 1238 C CA . TYR A 1 154 ? -10.762 -20.359 5.480 1.00 95.94 154 TYR A CA 1
ATOM 1239 C C . TYR A 1 154 ? -11.212 -19.972 6.905 1.00 95.94 154 TYR A C 1
ATOM 1241 O O . TYR A 1 154 ? -10.476 -20.200 7.875 1.00 95.94 154 TYR A O 1
ATOM 1249 N N . GLY A 1 155 ? -12.406 -19.393 7.060 1.00 95.81 155 GLY A N 1
ATOM 1250 C CA . GLY A 1 155 ? -12.953 -18.914 8.332 1.00 95.81 155 GLY A CA 1
ATOM 1251 C C . GLY A 1 155 ? -12.422 -17.545 8.763 1.00 95.81 155 GLY A C 1
ATOM 1252 O O . GLY A 1 155 ? -12.416 -17.243 9.955 1.00 95.81 155 GLY A O 1
ATOM 1253 N N . GLY A 1 156 ? -11.912 -16.747 7.822 1.00 95.75 156 GLY A N 1
ATOM 1254 C CA . GLY A 1 156 ? -11.543 -15.355 8.051 1.00 95.75 156 GLY A CA 1
ATOM 1255 C C . GLY A 1 156 ? -12.772 -14.467 8.227 1.00 95.75 156 GLY A C 1
ATOM 1256 O O . GLY A 1 156 ? -13.758 -14.599 7.503 1.00 95.75 156 GLY A O 1
ATOM 1257 N N . VAL A 1 157 ? -12.695 -13.557 9.192 1.00 94.56 157 VAL A N 1
ATOM 1258 C CA . VAL A 1 157 ? -13.725 -12.563 9.492 1.00 94.56 157 VAL A CA 1
ATOM 1259 C C . VAL A 1 157 ? -13.253 -11.226 8.945 1.00 94.56 157 VAL A C 1
ATOM 1261 O O . VAL A 1 157 ? -12.282 -10.652 9.442 1.00 94.56 157 VAL A O 1
ATOM 1264 N N . GLU A 1 158 ? -13.922 -10.769 7.891 1.00 95.19 158 GLU A N 1
ATOM 1265 C CA . GLU A 1 158 ? -13.614 -9.501 7.239 1.00 95.19 158 GLU A CA 1
ATOM 1266 C C . GLU A 1 158 ? -14.009 -8.318 8.134 1.00 95.19 158 GLU A C 1
ATOM 1268 O O . GLU A 1 158 ? -15.109 -8.278 8.688 1.00 95.19 158 GLU A O 1
ATOM 1273 N N . VAL A 1 159 ? -13.100 -7.358 8.276 1.00 95.31 159 VAL A N 1
ATOM 1274 C CA . VAL A 1 159 ? -13.287 -6.096 8.994 1.00 95.31 159 VAL A CA 1
ATOM 1275 C C . VAL A 1 159 ? -12.756 -4.940 8.155 1.00 95.31 159 VAL A C 1
ATOM 1277 O O . VAL A 1 159 ? -11.970 -5.136 7.232 1.00 95.31 159 VAL A O 1
ATOM 1280 N N . GLU A 1 160 ? -13.155 -3.721 8.501 1.00 94.31 160 GLU A N 1
ATOM 1281 C CA . GLU A 1 160 ? -12.639 -2.496 7.896 1.00 94.31 160 GLU A CA 1
ATOM 1282 C C . GLU A 1 160 ? -12.103 -1.582 8.996 1.00 94.31 160 GLU A C 1
ATOM 1284 O O . GLU A 1 160 ? -12.765 -1.370 10.015 1.00 94.31 160 GLU A O 1
ATOM 1289 N N . THR A 1 161 ? -10.888 -1.063 8.811 1.00 94.56 161 THR A N 1
ATOM 1290 C CA . THR A 1 161 ? -10.232 -0.201 9.798 1.00 94.56 161 THR A CA 1
ATOM 1291 C C . THR A 1 161 ? -9.906 1.176 9.206 1.00 94.56 161 THR A C 1
ATOM 1293 O O . THR A 1 161 ? -9.758 1.306 7.986 1.00 94.56 161 THR A O 1
ATOM 1296 N N . PRO A 1 162 ? -9.813 2.238 10.037 1.00 94.00 162 PRO A N 1
ATOM 1297 C CA . PRO A 1 162 ? -9.524 3.590 9.561 1.00 94.00 162 PRO A CA 1
ATOM 1298 C C . PRO A 1 162 ? -8.258 3.699 8.700 1.00 94.00 162 PRO A C 1
ATOM 1300 O O . PRO A 1 162 ? -7.266 3.008 8.910 1.00 94.00 162 PRO A O 1
ATOM 1303 N N . ILE A 1 163 ? -8.266 4.627 7.740 1.00 94.00 163 ILE A N 1
ATOM 1304 C CA . ILE A 1 163 ? -7.133 4.866 6.829 1.00 94.00 163 ILE A CA 1
ATOM 1305 C C . ILE A 1 163 ? -5.984 5.661 7.472 1.00 94.00 163 ILE A C 1
ATOM 1307 O O . ILE A 1 163 ? -4.845 5.593 7.007 1.00 94.00 163 ILE A O 1
ATOM 1311 N N . MET A 1 164 ? -6.273 6.432 8.519 1.00 92.88 164 MET A N 1
ATOM 1312 C CA . MET A 1 164 ? -5.313 7.313 9.179 1.00 92.88 164 MET A CA 1
ATOM 1313 C C . MET A 1 164 ? -5.464 7.263 10.694 1.00 92.88 164 MET A C 1
ATOM 1315 O O . MET A 1 164 ? -6.566 7.059 11.203 1.00 92.88 164 MET A O 1
ATOM 1319 N N . TYR A 1 165 ? -4.351 7.462 11.393 1.00 92.38 165 TYR A N 1
ATOM 1320 C CA . TYR A 1 165 ? -4.261 7.358 12.849 1.00 92.38 165 TYR A CA 1
ATOM 1321 C C . TYR A 1 165 ? -3.419 8.494 13.422 1.00 92.38 165 TYR A C 1
ATOM 1323 O O . TYR A 1 165 ? -2.590 9.070 12.720 1.00 92.38 165 TYR A O 1
ATOM 1331 N N . ASP A 1 166 ? -3.622 8.796 14.704 1.00 91.75 166 ASP A N 1
ATOM 1332 C CA . ASP A 1 166 ? -2.805 9.761 15.441 1.00 91.75 166 ASP A CA 1
ATOM 1333 C C . ASP A 1 166 ? -1.405 9.193 15.696 1.00 91.75 166 ASP A C 1
ATOM 1335 O O . ASP A 1 166 ? -1.249 8.096 16.244 1.00 91.75 166 ASP A O 1
ATOM 1339 N N . SER A 1 167 ? -0.376 9.945 15.306 1.00 87.31 167 SER A N 1
ATOM 1340 C CA . SER A 1 167 ? 1.017 9.562 15.510 1.00 87.31 167 SER A CA 1
ATOM 1341 C C . SER A 1 167 ? 1.414 9.508 16.986 1.00 87.31 167 SER A C 1
ATOM 1343 O O . SER A 1 167 ? 2.365 8.809 17.322 1.00 87.31 167 SER A O 1
ATOM 1345 N N . HIS A 1 168 ? 0.699 10.225 17.859 1.00 88.88 168 HIS A N 1
ATOM 1346 C CA . HIS A 1 168 ? 0.953 10.273 19.304 1.00 88.88 168 HIS A CA 1
ATOM 1347 C C . HIS A 1 168 ? 0.207 9.185 20.081 1.00 88.88 168 HIS A C 1
ATOM 1349 O O . HIS A 1 168 ? 0.284 9.134 21.308 1.00 88.88 168 HIS A O 1
ATOM 1355 N N . HIS A 1 169 ? -0.521 8.295 19.401 1.00 89.88 169 HIS A N 1
ATOM 1356 C CA . HIS A 1 169 ? -1.100 7.142 20.072 1.00 89.88 169 HIS A CA 1
ATOM 1357 C C . HIS A 1 169 ? 0.031 6.249 20.634 1.00 89.88 169 HIS A C 1
ATOM 1359 O O . HIS A 1 169 ? 0.940 5.900 19.875 1.00 89.88 169 HIS A O 1
ATOM 1365 N N . PRO A 1 170 ? -0.016 5.795 21.905 1.00 86.94 170 PRO A N 1
ATOM 1366 C CA . PRO A 1 170 ? 1.105 5.093 22.550 1.00 86.9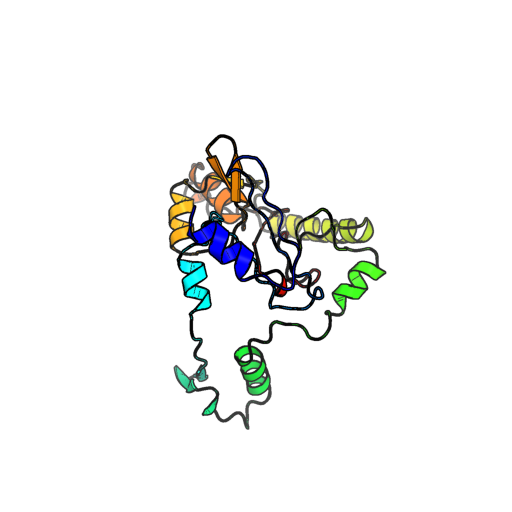4 170 PRO A CA 1
ATOM 1367 C C . PRO A 1 170 ? 1.631 3.878 21.767 1.00 86.94 170 PRO A C 1
ATOM 1369 O O . PRO A 1 170 ? 2.838 3.681 21.618 1.00 86.94 170 PRO A O 1
ATOM 1372 N N . SER A 1 171 ? 0.721 3.077 21.202 1.00 84.12 171 SER A N 1
ATOM 1373 C CA . SER A 1 171 ? 1.080 1.929 20.356 1.00 84.12 171 SER A CA 1
ATOM 1374 C C . SER A 1 171 ? 1.798 2.336 19.063 1.00 84.12 171 SER A C 1
ATOM 1376 O O . SER A 1 171 ? 2.647 1.589 18.578 1.00 84.12 171 SER A O 1
ATOM 1378 N N . MET A 1 172 ? 1.468 3.505 18.502 1.00 81.19 172 MET A N 1
ATOM 1379 C CA . MET A 1 172 ? 2.072 4.016 17.266 1.00 81.19 172 MET A CA 1
ATOM 1380 C C . MET A 1 172 ? 3.459 4.584 17.539 1.00 81.19 172 MET A C 1
ATOM 1382 O O . MET A 1 172 ? 4.407 4.244 16.839 1.00 81.19 172 MET A O 1
ATOM 1386 N N . GLU A 1 173 ? 3.605 5.363 18.609 1.00 82.44 173 GLU A N 1
ATOM 1387 C CA . GLU A 1 173 ? 4.892 5.919 19.023 1.00 82.44 173 GLU A CA 1
ATOM 1388 C C . GLU A 1 173 ? 5.916 4.807 19.305 1.00 82.44 173 GLU A C 1
ATOM 1390 O O . GLU A 1 173 ? 7.042 4.835 18.801 1.00 82.44 173 GLU A O 1
ATOM 1395 N N . SER A 1 174 ? 5.502 3.754 20.022 1.00 80.75 174 SER A N 1
ATOM 1396 C CA . SER A 1 174 ? 6.343 2.574 20.259 1.00 80.75 174 SER A CA 1
ATOM 1397 C C . SER A 1 174 ? 6.771 1.889 18.957 1.00 80.75 174 SER A C 1
ATOM 1399 O O . SER A 1 174 ? 7.934 1.499 18.808 1.00 80.75 174 SER A O 1
ATOM 1401 N N . TYR A 1 175 ? 5.853 1.763 17.995 1.00 79.62 175 TYR A N 1
ATOM 1402 C CA . TYR A 1 175 ? 6.149 1.159 16.702 1.00 79.62 175 TYR A CA 1
ATOM 1403 C C . TYR A 1 175 ? 7.132 2.010 15.890 1.00 79.62 175 TYR A C 1
ATOM 1405 O O . TYR A 1 175 ? 8.125 1.477 15.398 1.00 79.62 175 TYR A O 1
ATOM 1413 N N . PHE A 1 176 ? 6.912 3.322 15.785 1.00 77.56 176 PHE A N 1
ATOM 1414 C CA . PHE A 1 176 ? 7.780 4.222 15.020 1.00 77.56 176 PHE A CA 1
ATOM 1415 C C . PHE A 1 176 ? 9.188 4.330 15.585 1.00 77.56 176 PHE A C 1
ATOM 1417 O O . PHE A 1 176 ? 10.142 4.450 14.816 1.00 77.56 176 PHE A O 1
ATOM 1424 N N . ASN A 1 177 ? 9.331 4.208 16.904 1.00 76.44 177 ASN A N 1
ATOM 1425 C CA . ASN A 1 177 ? 10.638 4.150 17.548 1.00 76.44 177 ASN A CA 1
ATOM 1426 C C . ASN A 1 177 ? 11.428 2.887 17.167 1.00 76.44 177 ASN A C 1
ATOM 1428 O O . ASN A 1 177 ? 12.655 2.930 17.110 1.00 76.44 177 ASN A O 1
ATOM 1432 N N . ARG A 1 178 ? 10.748 1.766 16.890 1.00 75.94 178 ARG A N 1
ATOM 1433 C CA . ARG A 1 178 ? 11.386 0.501 16.472 1.00 75.94 178 ARG A CA 1
ATOM 1434 C C . ARG A 1 178 ? 11.590 0.415 14.964 1.00 75.94 178 ARG A C 1
ATOM 1436 O O . ARG A 1 178 ? 12.620 -0.073 14.510 1.00 75.94 178 ARG A O 1
ATOM 1443 N N . PHE A 1 179 ? 10.601 0.874 14.205 1.00 67.88 179 PHE A N 1
ATOM 1444 C CA . PHE A 1 179 ? 10.547 0.793 12.752 1.00 67.88 179 PHE A CA 1
ATOM 1445 C C . PHE A 1 179 ? 10.339 2.193 12.178 1.00 67.88 179 PHE A C 1
ATOM 1447 O O . PHE A 1 179 ? 9.205 2.605 11.910 1.00 67.88 179 PHE A O 1
ATOM 1454 N N . PRO A 1 180 ? 11.434 2.940 11.988 1.00 64.19 180 PRO A N 1
ATOM 1455 C CA . PRO A 1 180 ? 11.386 4.270 11.413 1.00 64.19 180 PRO A CA 1
ATOM 1456 C C . PRO A 1 180 ? 11.014 4.169 9.932 1.00 64.19 180 PRO A C 1
ATOM 1458 O O . PRO A 1 180 ? 11.860 4.031 9.056 1.00 64.19 180 PRO A O 1
ATOM 1461 N N . ALA A 1 181 ? 9.717 4.210 9.652 1.00 64.12 181 ALA A N 1
ATOM 1462 C CA . ALA A 1 181 ? 9.186 4.154 8.300 1.00 64.12 181 ALA A CA 1
ATOM 1463 C C . ALA A 1 181 ? 8.967 5.562 7.738 1.00 64.12 181 ALA A C 1
ATOM 1465 O O . ALA A 1 181 ? 8.526 6.471 8.448 1.00 64.12 181 ALA A O 1
ATOM 1466 N N . ARG A 1 182 ? 9.207 5.728 6.433 1.00 74.62 182 ARG A N 1
ATOM 1467 C CA . ARG A 1 182 ? 8.792 6.928 5.696 1.00 74.62 182 ARG A CA 1
ATOM 1468 C C . ARG A 1 182 ? 7.279 6.901 5.520 1.00 74.62 182 ARG A C 1
ATOM 1470 O O . ARG A 1 182 ? 6.748 6.063 4.789 1.00 74.62 182 ARG A O 1
ATOM 1477 N N . GLN A 1 183 ? 6.599 7.828 6.176 1.00 83.81 183 GLN A N 1
ATOM 1478 C CA . GLN A 1 183 ? 5.143 7.905 6.190 1.00 83.81 183 GLN A CA 1
ATOM 1479 C C . GLN A 1 183 ? 4.657 9.210 5.574 1.00 83.81 183 GLN A C 1
ATOM 1481 O O . GLN A 1 183 ? 5.405 10.185 5.463 1.00 83.81 183 GLN A O 1
ATOM 1486 N N . TYR A 1 184 ? 3.391 9.208 5.169 1.00 89.50 184 TYR A N 1
ATOM 1487 C CA . TYR A 1 184 ? 2.669 10.439 4.894 1.00 89.50 184 TYR A CA 1
ATOM 1488 C C . TYR A 1 184 ? 2.097 10.957 6.200 1.00 89.50 184 TYR A C 1
ATOM 1490 O O . TYR A 1 184 ? 1.355 10.231 6.860 1.00 89.50 184 TYR A O 1
ATOM 1498 N N . SER A 1 185 ? 2.435 12.195 6.536 1.00 89.25 185 SER A N 1
ATOM 1499 C CA . SER A 1 185 ? 1.913 12.899 7.701 1.00 89.25 185 SER A CA 1
ATOM 1500 C C . SER A 1 185 ? 0.925 13.967 7.249 1.00 89.25 185 SER A C 1
ATOM 1502 O O . SER A 1 185 ? 1.136 14.618 6.225 1.00 89.25 185 SER A O 1
ATOM 1504 N N . ILE A 1 186 ? -0.164 14.110 7.994 1.00 91.69 186 ILE A N 1
ATOM 1505 C CA . ILE A 1 186 ? -1.240 15.064 7.749 1.00 91.69 186 ILE A CA 1
ATOM 1506 C C . ILE A 1 186 ? -1.490 15.793 9.064 1.00 91.69 186 ILE A C 1
ATOM 1508 O O . ILE A 1 186 ? -1.851 15.167 10.058 1.00 91.69 186 ILE A O 1
ATOM 1512 N N . ASP A 1 187 ? -1.340 17.111 9.054 1.00 92.50 187 ASP A N 1
ATOM 1513 C CA . ASP A 1 187 ? -1.664 17.942 10.208 1.00 92.50 187 ASP A CA 1
ATOM 1514 C C . ASP A 1 187 ? -3.111 18.424 10.076 1.00 92.50 187 ASP A C 1
ATOM 1516 O O . ASP A 1 187 ? -3.477 19.066 9.089 1.00 92.50 187 ASP A O 1
ATOM 1520 N N . SER A 1 188 ? -3.956 18.085 11.049 1.00 91.19 188 SER A N 1
ATOM 1521 C CA . SER A 1 188 ? -5.380 18.425 11.030 1.00 91.19 188 SER A CA 1
ATOM 1522 C C . SER A 1 188 ? -5.884 18.694 12.442 1.00 91.19 188 SER A C 1
ATOM 1524 O O . SER A 1 188 ? -5.685 17.875 13.332 1.00 91.19 188 SER A O 1
ATOM 1526 N N . GLU A 1 189 ? -6.513 19.853 12.661 1.00 89.50 189 GLU A N 1
ATOM 1527 C CA . GLU A 1 189 ? -7.122 20.234 13.951 1.00 89.50 189 GLU A CA 1
ATOM 1528 C C . GLU A 1 189 ? -6.180 20.091 15.165 1.00 89.50 189 GLU A C 1
ATOM 1530 O O . GLU A 1 189 ? -6.582 19.683 16.252 1.00 89.50 189 GLU A O 1
ATOM 1535 N N . GLY A 1 190 ? -4.891 20.399 14.983 1.00 88.00 190 GLY A N 1
ATOM 1536 C CA . GLY A 1 190 ? -3.881 20.254 16.039 1.00 88.00 190 GLY A CA 1
ATOM 1537 C C . GLY A 1 190 ? -3.461 18.808 16.329 1.00 88.00 190 GLY A C 1
ATOM 1538 O O . GLY A 1 190 ? -2.655 18.585 17.229 1.00 88.00 190 GLY A O 1
ATOM 1539 N N . LYS A 1 191 ? -3.961 17.832 15.563 1.00 88.69 191 LYS A N 1
ATOM 1540 C CA . LYS A 1 191 ? -3.496 16.444 15.569 1.00 88.69 191 LYS A CA 1
ATOM 1541 C C . LYS A 1 191 ? -2.500 16.211 14.443 1.00 88.69 191 LYS A C 1
ATOM 1543 O O . LYS A 1 191 ? -2.664 16.710 13.329 1.00 88.69 191 LYS A O 1
ATOM 1548 N N . HIS A 1 192 ? -1.506 15.387 14.744 1.00 90.94 192 HIS A N 1
ATOM 1549 C CA . HIS A 1 192 ? -0.562 14.867 13.768 1.00 90.94 192 HIS A CA 1
ATOM 1550 C C . HIS A 1 192 ? -1.019 13.467 13.369 1.00 90.94 192 HIS A C 1
ATOM 1552 O O . HIS A 1 192 ? -0.908 12.517 14.141 1.00 90.94 192 HIS A O 1
ATOM 1558 N N . LEU A 1 193 ? -1.591 13.347 12.178 1.00 92.75 193 LEU A N 1
ATOM 1559 C CA . LEU A 1 193 ? -2.085 12.086 11.646 1.00 92.75 193 LEU A CA 1
ATOM 1560 C C . LEU A 1 193 ? -1.070 11.496 10.672 1.00 92.75 193 LEU A C 1
ATOM 1562 O O . LEU A 1 193 ? -0.295 12.216 10.043 1.00 92.75 193 LEU A O 1
ATOM 1566 N N . PHE A 1 194 ? -1.100 10.182 10.497 1.00 91.44 194 PHE A N 1
ATOM 1567 C CA . PHE A 1 194 ? -0.369 9.516 9.428 1.00 91.44 194 PHE A CA 1
ATOM 1568 C C . PHE A 1 194 ? -1.276 8.569 8.648 1.00 91.44 194 PHE A C 1
ATOM 1570 O O . PHE A 1 194 ? -2.224 8.004 9.197 1.00 91.44 194 PHE A O 1
ATOM 1577 N N . LEU A 1 195 ? -0.980 8.384 7.361 1.00 92.38 195 LEU A N 1
ATOM 1578 C CA . LEU A 1 195 ? -1.652 7.376 6.541 1.00 92.38 195 LEU A CA 1
ATOM 1579 C C . LEU A 1 195 ? -1.093 5.986 6.852 1.00 92.38 195 LEU A C 1
ATOM 1581 O O . LEU A 1 195 ? 0.124 5.781 6.833 1.00 92.38 195 LEU A O 1
ATOM 1585 N N . ARG A 1 196 ? -1.978 5.016 7.093 1.00 91.25 196 ARG A N 1
ATOM 1586 C CA . ARG A 1 196 ? -1.589 3.641 7.428 1.00 91.25 196 ARG A CA 1
ATOM 1587 C C . ARG A 1 196 ? -0.735 3.002 6.330 1.00 91.25 196 ARG A C 1
ATOM 1589 O O . ARG A 1 196 ? -0.995 3.181 5.144 1.00 91.25 196 ARG A O 1
ATOM 1596 N N . PHE A 1 197 ? 0.232 2.180 6.725 1.00 88.50 197 PHE A N 1
ATOM 1597 C CA . PHE A 1 197 ? 1.097 1.408 5.816 1.00 88.50 197 PHE A CA 1
ATOM 1598 C C . PHE A 1 197 ? 0.814 -0.103 5.839 1.00 88.50 197 PHE A C 1
ATOM 1600 O O . PHE A 1 197 ? 1.425 -0.847 5.065 1.00 88.50 197 PHE A O 1
ATOM 1607 N N . ALA A 1 198 ? -0.068 -0.548 6.741 1.00 87.62 198 ALA A N 1
ATOM 1608 C CA . ALA A 1 198 ? -0.552 -1.920 6.867 1.00 87.62 198 ALA A CA 1
ATOM 1609 C C . ALA A 1 198 ? -1.891 -1.964 7.633 1.00 87.62 198 ALA A C 1
ATOM 1611 O O . ALA A 1 198 ? -2.191 -1.058 8.412 1.00 87.62 198 ALA A O 1
ATOM 1612 N N . ALA A 1 199 ? -2.652 -3.049 7.450 1.00 88.75 199 ALA A N 1
ATOM 1613 C CA . ALA A 1 199 ? -3.929 -3.310 8.133 1.00 88.75 199 ALA A CA 1
ATOM 1614 C C . ALA A 1 199 ? -3.777 -3.612 9.631 1.00 88.75 199 ALA A C 1
ATOM 1616 O O . ALA A 1 199 ? -4.656 -3.319 10.440 1.00 88.75 199 ALA A O 1
ATOM 1617 N N . CYS A 1 200 ? -2.646 -4.224 9.993 1.00 87.94 200 CYS A N 1
ATOM 1618 C CA . CYS A 1 200 ? -2.463 -4.885 11.280 1.00 87.94 200 CYS A CA 1
ATOM 1619 C C . CYS A 1 200 ? -2.688 -3.956 12.479 1.00 87.94 200 CYS A C 1
ATOM 1621 O O . CYS A 1 200 ? -3.230 -4.394 13.485 1.00 87.94 200 CYS A O 1
AT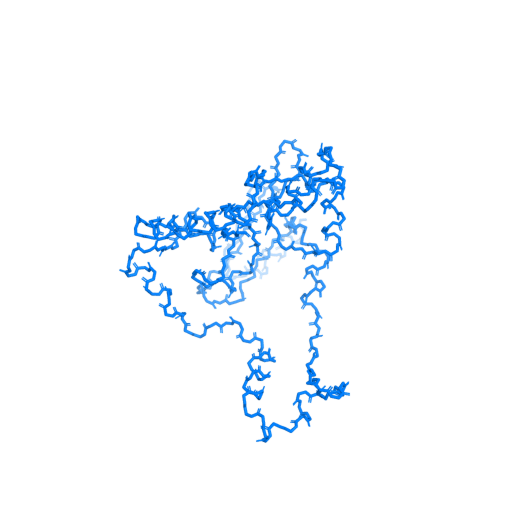OM 1623 N N . PHE A 1 201 ? -2.346 -2.669 12.375 1.00 86.06 201 PHE A N 1
ATOM 1624 C CA . PHE A 1 201 ? -2.566 -1.700 13.454 1.00 86.06 201 PHE A CA 1
ATOM 1625 C C . PHE A 1 201 ? -4.037 -1.557 13.811 1.00 86.06 201 PHE A C 1
ATOM 1627 O O . PHE A 1 201 ? -4.400 -1.678 14.978 1.00 86.06 201 PHE A O 1
ATOM 1634 N N . GLY A 1 202 ? -4.881 -1.342 12.803 1.00 90.88 202 GLY A N 1
ATOM 1635 C CA . GLY A 1 202 ? -6.317 -1.232 12.998 1.00 90.88 202 GLY A CA 1
ATOM 1636 C C . GLY A 1 202 ? -6.909 -2.524 13.539 1.00 90.88 202 GLY A C 1
ATOM 1637 O O . GLY A 1 202 ? -7.721 -2.486 14.457 1.00 90.88 202 GLY A O 1
ATOM 1638 N N . GLN A 1 203 ? -6.449 -3.665 13.025 1.00 93.19 203 GLN A N 1
ATOM 1639 C CA . GLN A 1 203 ? -6.910 -4.978 13.470 1.00 93.19 203 GLN A CA 1
ATOM 1640 C C . GLN A 1 203 ? -6.524 -5.263 14.925 1.00 93.19 203 GLN A C 1
ATOM 1642 O O . GLN A 1 203 ? -7.346 -5.789 15.664 1.00 93.19 203 GLN A O 1
ATOM 1647 N N . PHE A 1 204 ? -5.316 -4.894 15.365 1.00 91.88 204 PHE A N 1
ATOM 1648 C CA . PHE A 1 204 ? -4.898 -5.070 16.758 1.00 91.88 204 PHE A CA 1
ATOM 1649 C C . PHE A 1 204 ? -5.634 -4.133 17.715 1.00 91.88 204 PHE A C 1
ATOM 1651 O O . PHE A 1 204 ? -6.035 -4.584 18.783 1.00 91.88 204 PHE A O 1
ATOM 1658 N N . LEU A 1 205 ? -5.839 -2.866 17.335 1.00 92.75 205 LEU A N 1
ATOM 1659 C CA . LEU A 1 205 ? -6.625 -1.920 18.136 1.00 92.75 205 LEU A CA 1
ATOM 1660 C C . LEU A 1 205 ? -8.086 -2.373 18.255 1.00 92.75 205 LEU A C 1
ATOM 1662 O O . LEU A 1 205 ? -8.655 -2.355 19.337 1.00 92.75 205 LEU A O 1
ATOM 1666 N N . MET A 1 206 ? -8.675 -2.854 17.163 1.00 93.75 206 MET A N 1
ATOM 1667 C CA . MET A 1 206 ? -10.023 -3.418 17.185 1.00 93.75 206 MET A CA 1
ATOM 1668 C C . MET A 1 206 ? -10.083 -4.696 18.035 1.00 93.75 206 MET A C 1
ATOM 1670 O O . MET A 1 206 ? -10.983 -4.860 18.852 1.00 93.75 206 MET A O 1
ATOM 1674 N N . ALA A 1 207 ? -9.108 -5.596 17.880 1.00 93.69 207 ALA A N 1
ATOM 1675 C CA . ALA A 1 207 ? -9.055 -6.842 18.635 1.00 93.69 207 ALA A CA 1
ATOM 1676 C C . ALA A 1 207 ? -8.844 -6.626 20.139 1.00 93.69 207 ALA A C 1
ATOM 1678 O O . ALA A 1 207 ? -9.290 -7.463 20.922 1.00 93.69 207 ALA A O 1
ATOM 1679 N N . SER A 1 208 ? -8.192 -5.532 20.560 1.00 92.94 208 SER A N 1
ATOM 1680 C CA . SER A 1 208 ? -8.032 -5.223 21.987 1.00 92.94 208 SER A CA 1
ATOM 1681 C C . SER A 1 208 ? -9.346 -4.886 22.689 1.00 92.94 208 SER A C 1
ATOM 1683 O O . SER A 1 208 ? -9.426 -5.051 23.904 1.00 92.94 208 SER A O 1
ATOM 1685 N N . ASP A 1 209 ? -10.379 -4.495 21.940 1.00 94.38 209 ASP A N 1
ATOM 1686 C CA . ASP A 1 209 ? -11.715 -4.226 22.480 1.00 94.38 209 ASP A CA 1
ATOM 1687 C C . ASP A 1 209 ? -12.568 -5.503 22.596 1.00 94.38 209 ASP A C 1
ATOM 1689 O O . ASP A 1 209 ? -13.641 -5.500 23.206 1.00 94.38 209 ASP A O 1
ATOM 1693 N N . PHE A 1 210 ? -12.122 -6.619 22.009 1.00 94.25 210 PHE A N 1
ATOM 1694 C CA . PHE A 1 210 ? -12.894 -7.857 21.988 1.00 94.25 210 PHE A CA 1
ATOM 1695 C C . PHE A 1 210 ? -12.789 -8.621 23.310 1.00 94.25 210 PHE A C 1
ATOM 1697 O O . PHE A 1 210 ? -11.709 -8.862 23.847 1.00 94.25 210 PHE A O 1
ATOM 1704 N N . GLN A 1 211 ? -13.925 -9.127 23.790 1.00 95.19 211 GLN A N 1
ATOM 1705 C CA . GLN A 1 211 ? -13.966 -10.101 24.881 1.00 95.19 211 GLN A CA 1
ATOM 1706 C C . GLN A 1 211 ? -13.808 -11.518 24.317 1.00 95.19 211 GLN A C 1
ATOM 1708 O O . GLN A 1 211 ? -14.785 -12.188 23.986 1.00 95.19 211 GLN A O 1
ATOM 1713 N N . LEU A 1 212 ? -12.559 -11.968 24.179 1.00 93.38 212 LEU A N 1
ATOM 1714 C CA . LEU A 1 212 ? -12.228 -13.296 23.657 1.00 93.38 212 LEU A CA 1
ATOM 1715 C C . LEU A 1 212 ? -11.912 -14.283 24.787 1.00 93.38 212 LEU A C 1
ATOM 1717 O O . LEU A 1 212 ? -11.163 -13.984 25.714 1.00 93.38 212 LEU A O 1
ATOM 1721 N N . SER A 1 213 ? -12.439 -15.501 24.673 1.00 95.69 213 SER A N 1
ATOM 1722 C CA . SER A 1 213 ? -12.041 -16.657 25.480 1.00 95.69 213 SER A CA 1
ATOM 1723 C C . SER A 1 213 ? -11.190 -17.627 24.655 1.00 95.69 213 SER A C 1
ATOM 1725 O O . SER A 1 213 ? -11.185 -17.574 23.424 1.00 95.69 213 SER A O 1
ATOM 1727 N N . TYR A 1 214 ? -10.533 -18.590 25.311 1.00 95.44 214 TYR A N 1
ATOM 1728 C CA . TYR A 1 214 ? -9.770 -19.640 24.619 1.00 95.44 214 TYR A CA 1
ATOM 1729 C C . TYR A 1 214 ? -10.613 -20.436 23.606 1.00 95.44 214 TYR A C 1
ATOM 1731 O O . TYR A 1 214 ? -10.069 -20.955 22.638 1.00 95.44 214 TYR A O 1
ATOM 1739 N N . LYS A 1 215 ? -11.940 -20.507 23.797 1.00 96.12 215 LYS A N 1
ATOM 1740 C CA . LYS A 1 215 ? -12.869 -21.195 22.885 1.00 96.12 215 LYS A CA 1
ATOM 1741 C C . LYS A 1 215 ? -13.098 -20.440 21.578 1.00 96.12 215 LYS A C 1
ATOM 1743 O O . LYS A 1 215 ? -13.534 -21.039 20.604 1.00 96.12 215 LYS A O 1
ATOM 1748 N N . ASN A 1 216 ? -12.844 -19.132 21.564 1.00 93.56 216 ASN A N 1
ATOM 1749 C CA . ASN A 1 216 ? -12.958 -18.309 20.363 1.00 93.56 216 ASN A CA 1
ATOM 1750 C C . ASN A 1 216 ? -11.719 -18.428 19.464 1.00 93.56 216 ASN A C 1
ATOM 1752 O O . ASN A 1 216 ? -11.740 -17.932 18.341 1.00 93.56 216 ASN A O 1
ATOM 1756 N N . LEU A 1 217 ? -10.638 -19.049 19.950 1.00 94.38 217 LEU A N 1
ATOM 1757 C CA . LEU A 1 217 ? -9.399 -19.196 19.200 1.00 94.38 217 LEU A CA 1
ATOM 1758 C C . LEU A 1 217 ? -9.392 -20.499 18.380 1.00 94.38 217 LEU A C 1
ATOM 1760 O O . LEU A 1 217 ? -9.832 -21.534 18.881 1.00 94.38 217 LEU A O 1
ATOM 1764 N N . PRO A 1 218 ? -8.854 -20.473 17.145 1.00 93.62 218 PRO A N 1
ATOM 1765 C CA . PRO A 1 218 ? -8.198 -19.336 16.489 1.00 93.62 218 PRO A CA 1
ATOM 1766 C C . PRO A 1 218 ? -9.191 -18.325 15.890 1.00 93.62 218 PRO A C 1
ATOM 1768 O O . PRO A 1 218 ? -10.018 -18.682 15.054 1.00 93.62 218 PRO A O 1
ATOM 1771 N N . TYR A 1 219 ? -9.044 -17.046 16.254 1.00 93.44 219 TYR A N 1
ATOM 1772 C CA . TYR A 1 219 ? -9.814 -15.948 15.665 1.00 93.44 219 TYR A CA 1
ATOM 1773 C C . TYR A 1 219 ? -9.015 -15.303 14.528 1.00 93.44 219 TYR A C 1
ATOM 1775 O O . TYR A 1 219 ? -7.881 -14.868 14.733 1.00 93.44 219 TYR A O 1
ATOM 1783 N N . LYS A 1 220 ? -9.581 -15.275 13.318 1.00 94.44 220 LYS A N 1
ATOM 1784 C CA . LYS A 1 220 ? -8.878 -14.874 12.091 1.00 94.44 220 LYS A CA 1
ATOM 1785 C C . LYS A 1 220 ? -9.450 -13.563 11.560 1.00 94.44 220 LYS A C 1
ATOM 1787 O O . LYS A 1 220 ? -10.388 -13.580 10.773 1.00 94.44 220 LYS A O 1
ATOM 1792 N N . LEU A 1 221 ? -8.893 -12.435 11.991 1.00 94.69 221 LEU A N 1
ATOM 1793 C CA . LEU A 1 221 ? -9.235 -11.132 11.419 1.00 94.69 221 LEU A CA 1
ATOM 1794 C C . LEU A 1 221 ? -8.625 -10.972 10.029 1.00 94.69 221 LEU A C 1
ATOM 1796 O O . LEU A 1 221 ? -7.461 -11.306 9.814 1.00 94.69 221 LEU A O 1
ATOM 1800 N N . TYR A 1 222 ? -9.414 -10.434 9.109 1.00 95.38 222 TYR A N 1
ATOM 1801 C CA . TYR A 1 222 ? -9.016 -10.176 7.736 1.00 95.38 222 TYR A CA 1
ATOM 1802 C C . TYR A 1 222 ? -9.468 -8.783 7.308 1.00 95.38 222 TYR A C 1
ATOM 1804 O O . TYR A 1 222 ? -10.567 -8.360 7.632 1.00 95.38 222 TYR A O 1
ATOM 1812 N N . GLU A 1 223 ? -8.628 -8.063 6.574 1.00 94.88 223 GLU A N 1
ATOM 1813 C CA . GLU A 1 223 ? -9.017 -6.817 5.922 1.00 94.88 223 GLU A CA 1
ATOM 1814 C C . GLU A 1 223 ? -8.251 -6.701 4.609 1.00 94.88 223 GLU A C 1
ATOM 1816 O O . GLU A 1 223 ? -7.025 -6.584 4.607 1.00 94.88 223 GLU A O 1
ATOM 1821 N N . LEU A 1 224 ? -8.978 -6.645 3.494 1.00 94.25 224 LEU A N 1
ATOM 1822 C CA . LEU A 1 224 ? -8.399 -6.268 2.214 1.00 94.25 224 LEU A CA 1
ATOM 1823 C C . LEU A 1 224 ? -8.210 -4.752 2.173 1.00 94.25 224 LEU A C 1
ATOM 1825 O O . LEU A 1 224 ? -9.084 -3.993 1.742 1.00 94.25 224 LEU A O 1
ATOM 1829 N N . THR A 1 225 ? -7.056 -4.285 2.634 1.00 91.62 225 THR A N 1
ATOM 1830 C CA . THR A 1 225 ? -6.787 -2.849 2.719 1.00 91.62 225 THR A CA 1
ATOM 1831 C C . THR A 1 225 ? -6.676 -2.267 1.325 1.00 91.62 225 THR A C 1
ATOM 1833 O O . THR A 1 225 ? -5.670 -2.437 0.649 1.00 91.62 225 THR A O 1
ATOM 1836 N N . ARG A 1 226 ? -7.705 -1.548 0.869 1.00 87.25 226 ARG A N 1
ATOM 1837 C CA . ARG A 1 226 ? -7.680 -0.902 -0.456 1.00 87.25 226 ARG A CA 1
ATOM 1838 C C . ARG A 1 226 ? -6.580 0.152 -0.552 1.00 87.25 226 ARG A C 1
ATOM 1840 O O . ARG A 1 226 ? -5.971 0.288 -1.613 1.00 87.25 226 ARG A O 1
ATOM 1847 N N . TYR A 1 227 ? -6.322 0.831 0.565 1.00 91.69 227 TYR A N 1
ATOM 1848 C CA . TYR A 1 227 ? -5.361 1.918 0.688 1.00 91.69 227 TYR A CA 1
ATOM 1849 C C . TYR A 1 227 ? -4.406 1.672 1.859 1.00 91.69 227 TYR A C 1
ATOM 1851 O O . TYR A 1 227 ? -4.768 1.863 3.023 1.00 91.69 227 TYR A O 1
ATOM 1859 N N . SER A 1 228 ? -3.188 1.269 1.512 1.00 92.94 228 SER A N 1
ATOM 1860 C CA . SER A 1 228 ? -2.003 1.284 2.366 1.00 92.94 228 SER A CA 1
ATOM 1861 C C . SER A 1 228 ? -0.920 2.121 1.691 1.00 92.94 228 SER A C 1
ATOM 1863 O O . SER A 1 228 ? -0.768 2.069 0.468 1.00 92.94 228 SER A O 1
ATOM 1865 N N . PHE A 1 229 ? -0.174 2.892 2.481 1.00 92.69 229 PHE A N 1
ATOM 1866 C CA . PHE A 1 229 ? 0.768 3.881 1.974 1.00 92.69 229 PHE A CA 1
ATOM 1867 C C . PHE A 1 229 ? 2.184 3.670 2.494 1.00 92.69 229 PHE A C 1
ATOM 1869 O O . PHE A 1 229 ? 2.392 3.466 3.683 1.00 92.69 229 PHE A O 1
ATOM 1876 N N . ARG A 1 230 ? 3.184 3.785 1.620 1.00 90.62 230 ARG A N 1
ATOM 1877 C CA . ARG A 1 230 ? 4.604 3.847 1.997 1.00 90.62 230 ARG A CA 1
ATOM 1878 C C . ARG A 1 230 ? 5.269 4.959 1.206 1.00 90.62 230 ARG A C 1
ATOM 1880 O O . ARG A 1 230 ? 5.211 4.960 -0.021 1.00 90.62 230 ARG A O 1
ATOM 1887 N N . ARG A 1 231 ? 5.907 5.917 1.885 1.00 89.00 231 ARG A N 1
ATOM 1888 C CA . ARG A 1 231 ? 6.545 7.071 1.227 1.00 89.00 231 ARG A CA 1
ATOM 1889 C C . ARG A 1 231 ? 7.933 6.685 0.693 1.00 89.00 231 ARG A C 1
ATOM 1891 O O . ARG A 1 231 ? 8.964 7.175 1.151 1.00 89.00 231 ARG A O 1
ATOM 1898 N N . GLU A 1 232 ? 7.943 5.762 -0.266 1.00 86.69 232 GLU A N 1
ATOM 1899 C CA . GLU A 1 232 ? 9.135 5.287 -0.985 1.00 86.69 232 GLU A CA 1
ATOM 1900 C C . GLU A 1 232 ? 9.832 6.444 -1.729 1.00 86.69 232 GLU A C 1
ATOM 1902 O O . GLU A 1 232 ? 9.196 7.441 -2.097 1.00 86.69 232 GLU A O 1
ATOM 1907 N N . GLN A 1 233 ? 11.139 6.343 -1.990 1.00 83.19 233 GLN A N 1
ATOM 1908 C CA . GLN A 1 233 ? 11.830 7.373 -2.782 1.00 83.19 233 GLN A CA 1
ATOM 1909 C C . GLN A 1 233 ? 11.288 7.409 -4.215 1.00 83.19 233 GLN A C 1
ATOM 1911 O O . GLN A 1 233 ? 10.913 6.384 -4.773 1.00 83.19 233 GLN A O 1
ATOM 1916 N N . SER A 1 234 ? 11.248 8.594 -4.833 1.00 80.62 234 SER A N 1
ATOM 1917 C CA . SER A 1 234 ? 10.716 8.759 -6.196 1.00 80.62 234 SER A CA 1
ATOM 1918 C C . SER A 1 234 ? 11.460 7.904 -7.225 1.00 80.62 234 SER A C 1
ATOM 1920 O O . SER A 1 234 ? 10.819 7.305 -8.082 1.00 80.62 234 SER A O 1
ATOM 1922 N N . GLY A 1 235 ? 12.786 7.780 -7.096 1.00 79.50 235 GLY A N 1
ATOM 1923 C CA . GLY A 1 235 ? 13.613 6.931 -7.961 1.00 79.50 235 GLY A CA 1
ATOM 1924 C C . GLY A 1 235 ? 13.400 5.424 -7.774 1.00 79.50 235 GLY A C 1
ATOM 1925 O O . GLY A 1 235 ? 13.864 4.636 -8.589 1.00 79.50 235 GLY A O 1
ATOM 1926 N N . GLU A 1 236 ? 12.688 5.004 -6.725 1.00 81.19 236 GLU A N 1
ATOM 1927 C CA . GLU A 1 236 ? 12.386 3.593 -6.469 1.00 81.19 236 GLU A CA 1
ATOM 1928 C C . GLU A 1 236 ? 11.053 3.140 -7.086 1.00 81.19 236 GLU A C 1
ATOM 1930 O O . GLU A 1 236 ? 10.751 1.946 -7.093 1.00 81.19 236 GLU A O 1
ATOM 1935 N N . LEU A 1 237 ? 10.231 4.070 -7.578 1.00 86.00 237 LEU A N 1
ATOM 1936 C CA . LEU A 1 237 ? 8.880 3.781 -8.055 1.00 86.00 237 LEU A CA 1
ATOM 1937 C C . LEU A 1 237 ? 8.892 3.187 -9.459 1.00 86.00 237 LEU A C 1
ATOM 1939 O O . LEU A 1 237 ? 9.486 3.747 -10.377 1.00 86.00 237 LEU A O 1
ATOM 1943 N N . VAL A 1 238 ? 8.181 2.071 -9.650 1.00 89.00 238 VAL A N 1
ATOM 1944 C CA . VAL A 1 238 ? 8.189 1.348 -10.929 1.00 89.00 238 VAL A CA 1
ATOM 1945 C C . VAL A 1 238 ? 6.834 0.705 -11.219 1.00 89.00 238 VAL A C 1
ATOM 1947 O O . VAL A 1 238 ? 6.530 -0.382 -10.715 1.00 89.00 238 VAL A O 1
ATOM 1950 N N . GLY A 1 239 ? 6.044 1.343 -12.093 1.00 90.38 239 GLY A N 1
ATOM 1951 C CA . GLY A 1 239 ? 4.733 0.860 -12.547 1.00 90.38 239 GLY A CA 1
ATOM 1952 C C . GLY A 1 239 ? 3.899 0.270 -11.409 1.00 90.38 239 GLY A C 1
ATOM 1953 O O . GLY A 1 239 ? 3.881 0.808 -10.312 1.00 90.38 239 GLY A O 1
ATOM 1954 N N . LEU A 1 240 ? 3.276 -0.886 -11.643 1.00 92.38 240 LEU A N 1
ATOM 1955 C CA . LEU A 1 240 ? 2.519 -1.632 -10.625 1.00 92.38 240 LEU A CA 1
ATOM 1956 C C . LEU A 1 240 ? 3.376 -2.492 -9.669 1.00 92.38 240 LEU A C 1
ATOM 1958 O O . LEU A 1 240 ? 2.818 -3.242 -8.876 1.00 92.38 240 LEU A O 1
ATOM 1962 N N . ARG A 1 241 ? 4.714 -2.433 -9.745 1.00 89.94 241 ARG A N 1
ATOM 1963 C CA . ARG A 1 241 ? 5.613 -3.285 -8.940 1.00 89.94 241 ARG A CA 1
ATOM 1964 C C . ARG A 1 241 ? 6.025 -2.617 -7.633 1.00 89.94 241 ARG A C 1
ATOM 1966 O O . ARG A 1 241 ? 6.066 -3.277 -6.601 1.00 89.94 241 ARG A O 1
ATOM 1973 N N . ARG A 1 242 ? 6.366 -1.327 -7.682 1.00 89.88 242 ARG A N 1
ATOM 1974 C CA . ARG A 1 242 ? 6.751 -0.543 -6.502 1.00 89.88 242 ARG A CA 1
ATOM 1975 C C . ARG A 1 242 ? 6.001 0.778 -6.520 1.00 89.88 242 ARG A C 1
ATOM 1977 O O . ARG A 1 242 ? 6.225 1.613 -7.394 1.00 89.88 242 ARG A O 1
ATOM 1984 N N . LEU A 1 243 ? 5.077 0.902 -5.576 1.00 91.88 243 LEU A N 1
ATOM 1985 C CA . LEU A 1 243 ? 4.067 1.947 -5.480 1.00 91.88 243 LEU A CA 1
ATOM 1986 C C . LEU A 1 243 ? 4.163 2.626 -4.116 1.00 91.88 243 LEU A C 1
ATOM 1988 O O . LEU A 1 243 ? 4.676 2.036 -3.165 1.00 91.88 243 LEU A O 1
ATOM 1992 N N . ARG A 1 244 ? 3.610 3.835 -4.013 1.00 93.19 244 ARG A N 1
ATOM 1993 C CA . ARG A 1 244 ? 3.427 4.497 -2.718 1.00 93.19 244 ARG A CA 1
ATOM 1994 C C . ARG A 1 244 ? 2.050 4.278 -2.123 1.00 93.19 244 ARG A C 1
ATOM 1996 O O . ARG A 1 244 ? 1.927 4.377 -0.912 1.00 93.19 244 ARG A O 1
ATOM 2003 N N . ALA A 1 245 ? 1.054 3.960 -2.948 1.00 94.31 245 ALA A N 1
ATOM 2004 C CA . ALA A 1 245 ? -0.279 3.552 -2.525 1.00 94.31 245 ALA A CA 1
ATOM 2005 C C . ALA A 1 245 ? -0.604 2.189 -3.143 1.00 94.31 245 ALA A C 1
ATOM 2007 O O . ALA A 1 245 ? -0.462 1.999 -4.352 1.00 94.31 245 ALA A O 1
ATOM 2008 N N . PHE A 1 246 ? -1.008 1.224 -2.326 1.00 93.19 246 PHE A N 1
ATOM 2009 C CA . PHE A 1 246 ? -1.264 -0.138 -2.785 1.00 93.19 246 PHE A CA 1
ATOM 2010 C C . PHE A 1 246 ? -2.311 -0.840 -1.924 1.00 93.19 246 PHE A C 1
ATOM 2012 O O . PHE A 1 246 ? -2.629 -0.414 -0.813 1.00 93.19 246 PHE A O 1
ATOM 2019 N N . THR A 1 247 ? -2.850 -1.925 -2.476 1.00 92.56 247 THR A N 1
ATOM 2020 C CA . THR A 1 247 ? -3.802 -2.796 -1.792 1.00 92.56 247 THR A CA 1
ATOM 2021 C C . THR A 1 247 ? -3.059 -3.977 -1.171 1.00 92.56 247 THR A C 1
ATOM 2023 O O . THR A 1 247 ? -2.247 -4.596 -1.860 1.00 92.56 247 THR A O 1
ATOM 2026 N N . MET A 1 248 ? -3.320 -4.290 0.100 1.00 90.31 248 MET A N 1
ATOM 2027 C CA . MET A 1 248 ? -2.787 -5.490 0.762 1.00 90.31 248 MET A CA 1
ATOM 2028 C C . MET A 1 248 ? -3.926 -6.396 1.234 1.00 90.31 248 MET A C 1
ATOM 2030 O O . MET A 1 248 ? -4.834 -5.873 1.886 1.00 90.31 248 MET A O 1
ATOM 2034 N N . PRO A 1 249 ? -3.882 -7.705 0.928 1.00 79.44 249 PRO A N 1
ATOM 2035 C CA . PRO A 1 249 ? -4.707 -8.704 1.598 1.00 79.44 249 PRO A CA 1
ATOM 2036 C C . PRO A 1 249 ? -4.217 -8.987 3.024 1.00 79.44 249 PRO A C 1
ATOM 2038 O O . PRO A 1 249 ? -3.045 -8.665 3.331 1.00 79.44 249 PRO A O 1
#

Organism: NCBI:txid408172

Secondary structure (DSSP, 8-state):
-HHHHHHHHT-TTS--PPP-S-S--PPPP-----TT-TT-----TT-------HHHHHHTT-----EEEPTTS-EEETTTS-GGG-HHHHHHHHHHHTT--S-SS--HHHHHHHHTTSEEE-TTS-TT-EEE-HHHHHHHHHHHHHHHHHHHHTT-EE----SEEETTSHHHHHHHHHS-----EEEETTEEEEE-S-SHHHHHHHHHT----GGGPSP-EE--EEEEE----GGG-BTTTB-SEEEE-

Foldseek 3Di:
DVVVVVVVVPPPPDDDDDDPDDPPDFDWDFDDDDPPPPPGDTDGPDDPPPCQDPVVVVVVVDDDFDWDQDPVRDTHGLVPDDCPVPVVVVVVSVVVVVVCLQDPDAPPVQVVCVVVQAWDDDPVDDFQDIDGGPVNVVVVVVVVVVVVVVVVVVVEDEDDFDQKDFCPDPVNVVVCVVPVFAWDWDQDPNTIMTGAQDPVVRVVVVVVPDPDDPVCPPHHYDYFAAWHAGPDDNSNHHHNPRGGTHTDD